Protein AF-A0A5R9BLN2-F1 (afdb_monomer)

Structure (mmCIF, N/CA/C/O backbone):
data_AF-A0A5R9BLN2-F1
#
_entry.id   AF-A0A5R9BLN2-F1
#
loop_
_atom_site.group_PDB
_atom_site.id
_atom_site.type_symbol
_atom_site.label_atom_id
_atom_site.label_alt_id
_atom_site.label_comp_id
_atom_site.label_asym_id
_atom_site.label_entity_id
_atom_site.label_seq_id
_atom_site.pdbx_PDB_ins_code
_atom_site.Cartn_x
_atom_site.Cartn_y
_atom_site.Cartn_z
_atom_site.occupancy
_atom_site.B_iso_or_equiv
_atom_site.auth_seq_id
_atom_site.auth_comp_id
_atom_site.auth_asym_id
_atom_site.auth_atom_id
_atom_site.pdbx_PDB_model_num
ATOM 1 N N . MET A 1 1 ? 21.103 10.716 23.749 1.00 42.59 1 MET A N 1
ATOM 2 C CA . MET A 1 1 ? 19.924 10.399 24.581 1.00 42.59 1 MET A CA 1
ATOM 3 C C . MET A 1 1 ? 18.877 9.794 23.669 1.00 42.59 1 MET A C 1
ATOM 5 O O . MET A 1 1 ? 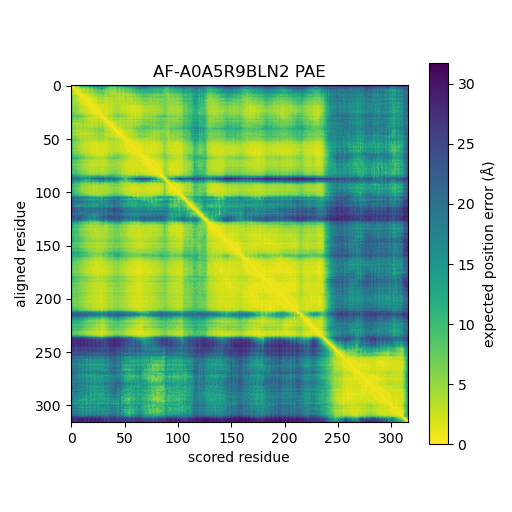18.472 10.482 22.742 1.00 42.59 1 MET A O 1
ATOM 9 N N . SER A 1 2 ? 18.489 8.536 23.876 1.00 60.84 2 SER A N 1
ATOM 10 C CA . SER A 1 2 ? 17.237 8.018 23.315 1.00 60.84 2 SER A CA 1
ATOM 11 C C . SER A 1 2 ? 16.127 8.357 24.306 1.00 60.84 2 SER A C 1
ATOM 13 O O . SER A 1 2 ? 16.225 7.970 25.467 1.00 60.84 2 SER A O 1
ATOM 15 N N . ILE A 1 3 ? 15.132 9.122 23.872 1.00 63.84 3 ILE A N 1
ATOM 16 C CA . ILE A 1 3 ? 13.914 9.379 24.649 1.00 63.84 3 ILE A CA 1
ATOM 17 C C . ILE A 1 3 ? 12.946 8.239 24.318 1.00 63.84 3 ILE A C 1
ATOM 19 O O . ILE A 1 3 ? 12.775 7.932 23.136 1.00 63.84 3 ILE A O 1
ATOM 23 N N . SER A 1 4 ? 12.356 7.588 25.322 1.00 72.81 4 SER A N 1
ATOM 24 C CA . SER A 1 4 ? 11.353 6.535 25.088 1.00 72.81 4 SER A CA 1
ATOM 25 C C . SER A 1 4 ? 10.014 7.150 24.658 1.00 72.81 4 SER A C 1
ATOM 27 O O . SER A 1 4 ? 9.660 8.238 25.114 1.00 72.81 4 SER A O 1
ATOM 29 N N . ALA A 1 5 ? 9.226 6.455 23.826 1.00 71.69 5 ALA A N 1
ATOM 30 C CA . ALA A 1 5 ? 7.869 6.892 23.472 1.00 71.69 5 ALA A CA 1
ATOM 31 C C . ALA A 1 5 ? 6.989 7.142 24.711 1.00 71.69 5 ALA A C 1
ATOM 33 O O . ALA A 1 5 ? 6.205 8.096 24.727 1.00 71.69 5 ALA A O 1
ATOM 34 N N . ALA A 1 6 ? 7.199 6.355 25.775 1.00 77.44 6 ALA A N 1
ATOM 35 C CA . ALA A 1 6 ? 6.489 6.477 27.046 1.00 77.44 6 ALA A CA 1
ATOM 36 C C . ALA A 1 6 ? 6.759 7.811 27.773 1.00 77.44 6 ALA A C 1
ATOM 38 O O . ALA A 1 6 ? 5.942 8.253 28.580 1.00 77.44 6 ALA A O 1
ATOM 39 N N . GLU A 1 7 ? 7.883 8.471 27.480 1.00 79.19 7 GLU A N 1
ATOM 40 C CA . GLU A 1 7 ? 8.277 9.756 28.075 1.00 79.19 7 GLU A CA 1
ATOM 41 C C . GLU A 1 7 ? 7.697 10.959 27.311 1.00 79.19 7 GLU A C 1
ATOM 43 O O . GLU A 1 7 ? 7.798 12.100 27.769 1.00 79.19 7 GLU A O 1
ATOM 48 N N . LEU A 1 8 ? 7.073 10.724 26.151 1.00 80.75 8 LEU A N 1
ATOM 49 C CA . LEU A 1 8 ? 6.528 11.763 25.284 1.00 80.75 8 LEU A CA 1
ATOM 50 C C . LEU A 1 8 ? 4.999 11.902 25.425 1.00 80.75 8 LEU A C 1
ATOM 52 O O . LEU A 1 8 ? 4.274 10.919 25.640 1.00 80.75 8 LEU A O 1
ATOM 56 N N . PRO A 1 9 ? 4.456 13.125 25.258 1.00 81.94 9 PRO A N 1
ATOM 57 C CA . PRO A 1 9 ? 3.020 13.318 25.095 1.00 81.94 9 PRO A CA 1
ATOM 58 C C . PRO A 1 9 ? 2.499 12.529 23.890 1.00 81.94 9 PRO A C 1
ATOM 60 O O . PRO A 1 9 ? 3.111 12.554 22.825 1.00 81.94 9 PRO A O 1
ATOM 63 N N . ILE A 1 10 ? 1.329 11.901 24.017 1.00 74.94 10 ILE A N 1
ATOM 64 C CA . ILE A 1 10 ? 0.805 10.973 23.000 1.00 74.94 10 ILE A CA 1
ATOM 65 C C . ILE A 1 10 ? 0.649 11.592 21.603 1.00 74.94 10 ILE A C 1
ATOM 67 O O . ILE A 1 10 ? 0.911 10.942 20.594 1.00 74.94 10 ILE A O 1
ATOM 71 N N . ILE A 1 11 ? 0.295 12.879 21.535 1.00 71.62 11 ILE A N 1
ATOM 72 C CA . ILE A 1 11 ? 0.186 13.627 20.274 1.00 71.62 11 ILE A CA 1
ATOM 73 C C . ILE A 1 11 ? 1.560 13.757 19.603 1.00 71.62 11 ILE A C 1
ATOM 75 O O . ILE A 1 11 ? 1.675 13.588 18.391 1.00 71.62 11 ILE A O 1
ATOM 79 N N . ALA A 1 12 ? 2.606 14.027 20.390 1.00 75.75 12 ALA A N 1
ATOM 80 C CA . ALA A 1 12 ? 3.971 14.121 19.888 1.00 75.75 12 ALA A CA 1
ATOM 81 C C . ALA A 1 12 ? 4.478 12.748 19.434 1.00 75.75 12 ALA A C 1
ATOM 83 O O . ALA A 1 12 ? 5.012 12.639 18.333 1.00 75.75 12 ALA A O 1
ATOM 84 N N . THR A 1 13 ? 4.244 11.699 20.229 1.00 77.81 13 THR A N 1
ATOM 85 C CA . THR A 1 13 ? 4.586 10.317 19.867 1.00 77.81 13 THR A CA 1
ATOM 86 C C . THR A 1 13 ? 3.920 9.912 18.556 1.00 77.81 13 THR A C 1
ATOM 88 O O . THR A 1 13 ? 4.604 9.459 17.650 1.00 77.81 13 THR A O 1
ATOM 91 N N . THR A 1 14 ? 2.617 10.158 18.402 1.00 74.38 14 THR A N 1
ATOM 92 C CA . THR A 1 14 ? 1.867 9.823 17.179 1.00 74.38 14 THR A CA 1
ATOM 93 C C . THR A 1 14 ? 2.449 10.523 15.955 1.00 74.38 14 THR A C 1
ATOM 95 O O . THR A 1 14 ? 2.746 9.873 14.959 1.00 74.38 14 THR A O 1
ATOM 98 N N . TRP A 1 15 ? 2.700 11.832 16.048 1.00 76.44 15 TRP A N 1
ATOM 99 C CA . TRP A 1 15 ? 3.300 12.586 14.946 1.00 76.44 15 TRP A CA 1
ATOM 100 C C . TRP A 1 15 ? 4.710 12.085 14.590 1.00 76.44 15 TRP A C 1
ATOM 102 O O . TRP A 1 15 ? 5.057 11.997 13.412 1.00 76.44 15 TRP A O 1
ATOM 112 N N . ILE A 1 16 ? 5.526 11.733 15.591 1.00 78.19 16 ILE A N 1
ATOM 113 C CA . ILE A 1 16 ? 6.873 11.182 15.380 1.00 78.19 16 ILE A CA 1
ATOM 114 C C . ILE A 1 16 ? 6.791 9.807 14.717 1.00 78.19 16 ILE A C 1
ATOM 116 O O . ILE A 1 16 ? 7.479 9.586 13.724 1.00 78.19 16 ILE A O 1
ATOM 120 N N . LEU A 1 17 ? 5.953 8.901 15.228 1.00 79.25 17 LEU A N 1
ATOM 121 C CA . LEU A 1 17 ? 5.767 7.564 14.660 1.00 79.25 17 LEU A CA 1
ATOM 122 C C . LEU A 1 17 ? 5.296 7.654 13.209 1.00 79.25 17 LEU A C 1
ATOM 124 O O . LEU A 1 17 ? 5.846 6.972 12.351 1.00 79.25 17 LEU A O 1
ATOM 128 N N . GLU A 1 18 ? 4.365 8.558 12.909 1.00 77.62 18 GLU A N 1
ATOM 129 C CA . GLU A 1 18 ? 3.929 8.822 11.540 1.00 77.62 18 GLU A CA 1
ATOM 130 C C . GLU A 1 18 ? 5.080 9.305 10.667 1.00 77.62 18 GLU A C 1
ATOM 132 O O . GLU A 1 18 ? 5.384 8.680 9.660 1.00 77.62 18 GLU A O 1
ATOM 137 N N . ARG A 1 19 ? 5.755 10.400 11.033 1.00 78.38 19 ARG A N 1
ATOM 138 C CA . ARG A 1 19 ? 6.772 11.015 10.165 1.00 78.38 19 ARG A CA 1
ATOM 139 C C . ARG A 1 19 ? 8.012 10.152 10.008 1.00 78.38 19 ARG A C 1
ATOM 141 O O . ARG A 1 19 ? 8.519 10.007 8.896 1.00 78.38 19 ARG A O 1
ATOM 148 N N . VAL A 1 20 ? 8.505 9.589 11.106 1.00 80.75 20 VAL A N 1
ATOM 149 C CA . VAL A 1 20 ? 9.709 8.759 11.097 1.00 80.75 20 VAL A CA 1
ATOM 150 C C . VAL A 1 20 ? 9.398 7.385 10.519 1.00 80.75 20 VAL A C 1
ATOM 152 O O . VAL A 1 20 ? 10.158 6.916 9.676 1.00 80.75 20 VAL A O 1
ATOM 155 N N . GLY A 1 21 ? 8.279 6.764 10.899 1.00 84.31 21 GLY A N 1
ATOM 156 C CA . GLY A 1 21 ? 7.840 5.499 10.314 1.00 84.31 21 GLY A CA 1
ATOM 157 C C . GLY A 1 21 ? 7.680 5.620 8.802 1.00 84.31 21 GLY A C 1
ATOM 158 O O . GLY A 1 21 ? 8.227 4.822 8.052 1.00 84.31 21 GLY A O 1
ATOM 159 N N . LEU A 1 22 ? 7.051 6.691 8.327 1.00 79.69 22 LEU A N 1
ATOM 160 C CA . LEU A 1 22 ? 6.862 6.953 6.902 1.00 79.69 22 LEU A CA 1
ATOM 161 C C . LEU A 1 22 ? 8.181 7.166 6.157 1.00 79.69 22 LEU A C 1
ATOM 163 O O . LEU A 1 22 ? 8.404 6.570 5.104 1.00 79.69 22 LEU A O 1
ATOM 167 N N . ALA A 1 23 ? 9.096 7.952 6.728 1.00 79.62 23 ALA A N 1
ATOM 168 C CA . ALA A 1 23 ? 10.442 8.096 6.182 1.00 79.62 23 ALA A CA 1
ATOM 169 C C . ALA A 1 23 ? 11.179 6.746 6.124 1.00 79.62 23 ALA A C 1
ATOM 171 O O . ALA A 1 23 ? 11.855 6.462 5.135 1.00 79.62 23 ALA A O 1
ATOM 172 N N . ARG A 1 24 ? 11.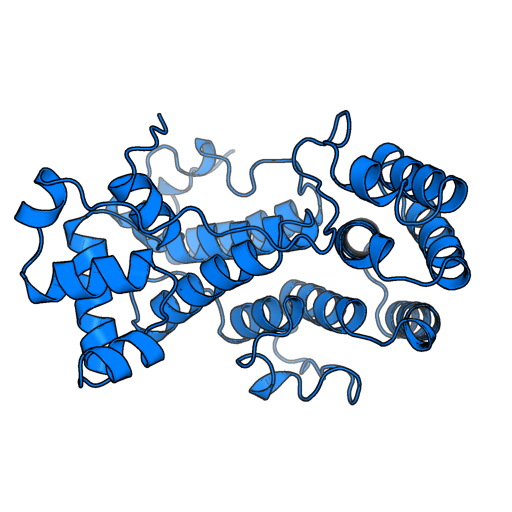012 5.892 7.144 1.00 86.69 24 ARG A N 1
ATOM 173 C CA . ARG A 1 24 ? 11.583 4.540 7.178 1.00 86.69 24 ARG A CA 1
ATOM 174 C C . ARG A 1 24 ? 10.974 3.630 6.120 1.00 86.69 24 ARG A C 1
ATOM 176 O O . ARG A 1 24 ? 11.740 2.963 5.442 1.00 86.69 24 ARG A O 1
ATOM 183 N N . VAL A 1 25 ? 9.657 3.649 5.902 1.00 87.88 25 VAL A N 1
ATOM 184 C CA . VAL A 1 25 ? 9.024 2.888 4.806 1.00 87.88 25 VAL A CA 1
ATOM 185 C C . VAL A 1 25 ? 9.622 3.283 3.458 1.00 87.88 25 VAL A C 1
ATOM 187 O O . VAL A 1 25 ? 9.940 2.425 2.640 1.00 87.88 25 VAL A O 1
ATOM 190 N N . LEU A 1 26 ? 9.805 4.583 3.224 1.00 80.69 26 LEU A N 1
ATOM 191 C CA . LEU A 1 26 ? 10.313 5.077 1.947 1.00 80.69 26 LEU A CA 1
ATOM 192 C C . LEU A 1 26 ? 11.814 4.828 1.756 1.00 80.69 26 LEU A C 1
ATOM 194 O O . LEU A 1 26 ? 12.244 4.642 0.618 1.00 80.69 26 LEU A O 1
ATOM 198 N N . ALA A 1 27 ? 12.610 4.844 2.825 1.00 80.75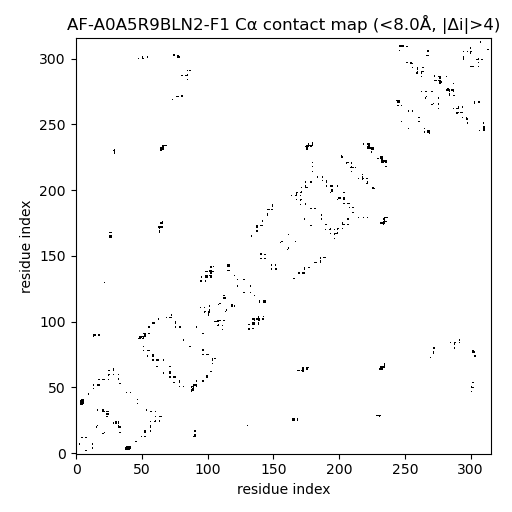 27 ALA A N 1
ATOM 199 C CA . ALA A 1 27 ? 14.063 4.687 2.750 1.00 80.75 27 ALA A CA 1
ATOM 200 C C . ALA A 1 27 ? 14.537 3.234 2.924 1.00 80.75 27 ALA A C 1
ATOM 202 O O . ALA A 1 27 ? 15.483 2.823 2.253 1.00 80.75 27 ALA A O 1
ATOM 203 N N . PHE A 1 28 ? 13.877 2.468 3.794 1.00 84.88 28 PHE A N 1
ATOM 204 C CA . PHE A 1 28 ? 14.279 1.137 4.265 1.00 84.88 28 PHE A CA 1
ATOM 205 C C . PHE A 1 28 ? 13.075 0.171 4.342 1.00 84.88 28 PHE A C 1
ATOM 207 O O . PHE A 1 28 ? 12.763 -0.346 5.417 1.00 84.88 28 PHE A O 1
ATOM 214 N N . PRO A 1 29 ? 12.362 -0.093 3.233 1.00 84.38 29 PRO A N 1
ATOM 215 C CA . PRO A 1 29 ? 11.129 -0.886 3.270 1.00 84.38 29 PRO A CA 1
ATOM 216 C C . PRO A 1 29 ? 11.320 -2.349 3.693 1.00 84.38 29 PRO A C 1
ATOM 218 O O . PRO A 1 29 ? 10.358 -2.980 4.128 1.00 84.38 29 PRO A O 1
ATOM 221 N N . ASP A 1 30 ? 12.539 -2.890 3.624 1.00 82.56 30 ASP A N 1
ATOM 222 C CA . ASP A 1 30 ? 12.848 -4.228 4.144 1.00 82.56 30 ASP A CA 1
ATOM 223 C C . ASP A 1 30 ? 12.854 -4.285 5.681 1.00 82.56 30 ASP A C 1
ATOM 225 O O . ASP A 1 30 ? 12.597 -5.336 6.266 1.00 82.56 30 ASP A O 1
ATOM 229 N N . GLU A 1 31 ? 13.080 -3.160 6.362 1.00 85.25 31 GLU A N 1
ATOM 230 C CA . GLU A 1 31 ? 13.165 -3.106 7.822 1.00 85.25 31 GLU A CA 1
ATOM 231 C C . GLU A 1 31 ? 11.786 -2.998 8.491 1.00 85.25 31 GLU A C 1
ATOM 233 O O . GLU A 1 31 ? 10.771 -2.661 7.869 1.00 85.25 31 GLU A O 1
ATOM 238 N N . HIS A 1 32 ? 11.732 -3.259 9.800 1.00 83.62 32 HIS A N 1
ATOM 239 C CA . HIS A 1 32 ? 10.551 -2.935 10.598 1.00 83.62 32 HIS A CA 1
ATOM 240 C C . HIS A 1 32 ? 10.316 -1.422 10.598 1.00 83.62 32 HIS A C 1
ATOM 242 O O . HIS A 1 32 ? 11.224 -0.631 10.886 1.00 83.62 32 HIS A O 1
ATOM 248 N N . VAL A 1 33 ? 9.082 -1.032 10.270 1.00 83.25 33 VAL A N 1
ATOM 249 C CA . VAL A 1 33 ? 8.697 0.376 10.147 1.00 83.25 33 VAL A CA 1
ATOM 250 C C . VAL A 1 33 ? 8.793 1.071 11.498 1.00 83.25 33 VAL A C 1
ATOM 252 O O . VAL A 1 33 ? 9.509 2.063 11.630 1.00 83.25 33 VAL A O 1
ATOM 255 N N . LEU A 1 34 ? 8.124 0.4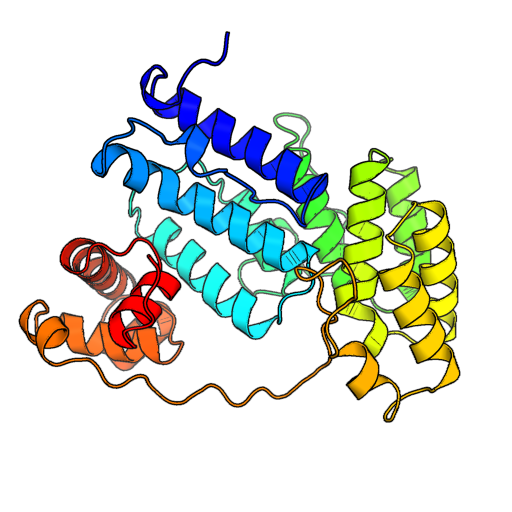88 12.494 1.00 83.44 34 LEU A N 1
ATOM 256 C CA . LEU A 1 34 ? 8.146 0.886 13.894 1.00 83.44 34 LEU A CA 1
ATOM 257 C C . LEU A 1 34 ? 8.694 -0.287 14.722 1.00 83.44 34 LEU A C 1
ATOM 259 O O . LEU A 1 34 ? 7.955 -1.218 15.039 1.00 83.44 34 LEU A O 1
ATOM 263 N N . PRO A 1 35 ? 10.000 -0.303 15.031 1.00 82.81 35 PRO A N 1
ATOM 264 C CA . PRO A 1 35 ? 10.590 -1.333 15.877 1.00 82.81 35 PRO A CA 1
ATOM 265 C C . PRO A 1 35 ? 9.902 -1.408 17.249 1.00 82.81 35 PRO A C 1
ATOM 267 O O . PRO A 1 35 ? 9.640 -0.377 17.870 1.00 82.81 35 PRO A O 1
ATOM 270 N N . HIS A 1 36 ? 9.656 -2.618 17.768 1.00 79.62 36 HIS A N 1
ATOM 271 C CA . HIS A 1 36 ? 8.987 -2.799 19.069 1.00 79.62 36 HIS A CA 1
ATOM 272 C C . HIS A 1 36 ? 9.729 -2.084 20.214 1.00 79.62 36 HIS A C 1
ATOM 274 O O . HIS A 1 36 ? 9.106 -1.606 21.162 1.00 79.62 36 HIS A O 1
ATOM 280 N N . GLU A 1 37 ? 11.055 -1.954 20.107 1.00 83.69 37 GLU A N 1
ATOM 281 C CA . GLU A 1 37 ? 11.900 -1.228 21.061 1.00 83.69 37 GLU A CA 1
ATOM 282 C C . GLU A 1 37 ? 11.499 0.247 21.247 1.00 83.69 37 GLU A C 1
ATOM 284 O O . GLU A 1 37 ? 11.696 0.798 22.327 1.00 83.69 37 GLU A O 1
ATOM 289 N N . TRP A 1 38 ? 10.858 0.872 20.250 1.00 80.50 38 TRP A N 1
ATOM 290 C CA . TRP A 1 38 ? 10.355 2.247 20.360 1.00 80.50 38 TRP A CA 1
ATOM 291 C C . TRP A 1 38 ? 9.142 2.344 21.283 1.00 80.50 38 TRP A C 1
ATOM 293 O O . TRP A 1 38 ? 8.912 3.389 21.881 1.00 80.50 38 TRP A O 1
ATOM 303 N N . MET A 1 39 ? 8.398 1.246 21.427 1.00 78.94 39 MET A N 1
ATOM 304 C CA . MET A 1 39 ? 7.173 1.148 22.223 1.00 78.94 39 MET A CA 1
ATOM 305 C C . MET A 1 39 ? 7.411 0.468 23.580 1.00 78.94 39 MET A C 1
ATOM 307 O O . MET A 1 39 ? 6.463 0.070 24.268 1.00 78.94 39 MET A O 1
ATOM 311 N N . VAL A 1 40 ? 8.671 0.283 23.984 1.00 83.12 40 VAL A N 1
ATOM 312 C CA . VAL A 1 40 ? 9.012 -0.298 25.288 1.00 83.12 40 VAL A CA 1
ATOM 313 C C . VAL A 1 40 ? 8.586 0.654 26.404 1.00 83.12 40 VAL A C 1
ATOM 315 O O . VAL A 1 40 ? 8.940 1.831 26.414 1.00 83.12 40 VAL A O 1
ATOM 318 N N . GLY A 1 41 ? 7.819 0.125 27.359 1.00 82.62 41 GLY A N 1
ATOM 319 C CA . GLY A 1 41 ? 7.268 0.890 28.481 1.00 82.62 41 GLY A CA 1
ATOM 320 C C . GLY A 1 41 ? 5.933 1.585 28.192 1.00 82.62 41 GLY A C 1
ATOM 321 O O . GLY A 1 41 ? 5.343 2.142 29.113 1.00 82.62 41 GLY A O 1
ATOM 322 N N . GLU A 1 42 ? 5.426 1.529 26.956 1.00 84.81 42 GLU A N 1
ATOM 323 C CA . GLU A 1 42 ? 4.095 2.046 26.621 1.00 84.81 42 GLU A CA 1
ATOM 324 C C . GLU A 1 42 ? 2.980 1.143 27.164 1.00 84.81 42 GLU A C 1
ATOM 326 O O . GLU A 1 42 ? 3.045 -0.083 27.027 1.00 84.81 42 GLU A O 1
ATOM 331 N N . THR A 1 43 ? 1.935 1.745 27.743 1.00 82.44 43 THR A N 1
ATOM 332 C CA . THR A 1 43 ? 0.769 0.994 28.240 1.00 82.44 43 THR A CA 1
ATOM 333 C C . THR A 1 43 ? -0.069 0.453 27.080 1.00 82.44 43 THR A C 1
ATOM 335 O O . THR A 1 43 ? -0.002 0.960 25.957 1.00 82.44 43 THR A O 1
ATOM 338 N N . ALA A 1 44 ? -0.894 -0.566 27.335 1.00 77.94 44 ALA A N 1
ATOM 339 C CA . ALA A 1 44 ? -1.772 -1.140 26.313 1.00 77.94 44 ALA A CA 1
ATOM 340 C C . ALA A 1 44 ? -2.727 -0.088 25.718 1.00 77.94 44 ALA A C 1
ATOM 342 O O . ALA A 1 44 ? -2.920 -0.031 24.505 1.00 77.94 44 ALA A O 1
ATOM 343 N N . GLU A 1 45 ? -3.262 0.803 26.554 1.00 75.44 45 GLU A N 1
ATOM 344 C CA . GLU A 1 45 ? -4.154 1.884 26.137 1.00 75.44 45 GLU A CA 1
ATOM 345 C C . GLU A 1 45 ? -3.452 2.883 25.218 1.00 75.44 45 GLU A C 1
ATOM 347 O O . GLU A 1 45 ? -4.056 3.348 24.254 1.00 75.44 45 GLU A O 1
ATOM 352 N N . ARG A 1 46 ? -2.183 3.213 25.491 1.00 78.06 46 ARG A N 1
ATOM 353 C CA . ARG A 1 46 ? -1.400 4.116 24.639 1.00 78.06 46 ARG A CA 1
ATOM 354 C C . ARG A 1 46 ? -1.002 3.447 23.327 1.00 78.06 46 ARG A C 1
ATOM 356 O O . ARG A 1 46 ? -1.141 4.062 22.277 1.00 78.06 46 ARG A O 1
ATOM 363 N N . ARG A 1 47 ? -0.633 2.163 23.350 1.00 77.25 47 ARG A N 1
ATOM 364 C CA . ARG A 1 47 ? -0.383 1.372 22.129 1.00 77.25 47 ARG A CA 1
ATOM 365 C C . ARG A 1 47 ? -1.601 1.338 21.201 1.00 77.25 47 ARG A C 1
ATOM 367 O O . ARG A 1 47 ? -1.444 1.523 19.999 1.00 77.25 47 ARG A O 1
ATOM 374 N N . LEU A 1 48 ? -2.812 1.193 21.749 1.00 74.19 48 LEU A N 1
ATOM 375 C CA . LEU A 1 48 ? -4.054 1.232 20.965 1.00 74.19 48 LEU A CA 1
ATOM 376 C C . LEU A 1 48 ? -4.291 2.578 20.259 1.00 74.19 48 LEU A C 1
ATOM 378 O O . LEU A 1 48 ? -4.915 2.597 19.203 1.00 74.19 48 LEU A O 1
ATOM 382 N N . GLN A 1 49 ? -3.783 3.694 20.792 1.00 75.75 49 GLN A N 1
ATOM 383 C CA . GLN A 1 49 ? -3.910 5.006 20.136 1.00 75.75 49 GLN A CA 1
ATOM 384 C C . GLN A 1 49 ? -3.039 5.126 18.878 1.00 75.75 49 GLN A C 1
ATOM 386 O O . GLN A 1 49 ? -3.316 5.964 18.027 1.00 75.75 49 GLN A O 1
ATOM 391 N N . HIS A 1 50 ? -2.029 4.267 18.722 1.00 75.25 50 HIS A N 1
ATOM 392 C CA . HIS A 1 50 ? -1.141 4.251 17.558 1.00 75.25 50 HIS A CA 1
ATOM 393 C C . HIS A 1 50 ? -1.518 3.183 16.517 1.00 75.25 50 HIS A C 1
ATOM 395 O O . HIS A 1 50 ? -0.850 3.075 15.492 1.00 75.25 50 HIS A O 1
ATOM 401 N N . ALA A 1 51 ? -2.585 2.407 16.742 1.00 75.44 51 ALA A N 1
ATOM 402 C CA . ALA A 1 51 ? -2.941 1.266 15.896 1.00 75.44 51 ALA A CA 1
ATOM 403 C C . ALA A 1 51 ? -3.229 1.657 14.433 1.00 75.44 51 ALA A C 1
ATOM 405 O O . ALA A 1 51 ? -2.732 1.001 13.520 1.00 75.44 51 ALA A O 1
ATOM 406 N N . ILE A 1 52 ? -3.965 2.752 14.204 1.00 76.25 52 ILE A N 1
ATOM 407 C CA . ILE A 1 52 ? -4.262 3.244 12.845 1.00 76.25 52 ILE A CA 1
ATOM 408 C C . ILE A 1 52 ? -2.978 3.693 12.139 1.00 76.25 52 ILE A C 1
ATOM 410 O O . ILE A 1 52 ? -2.782 3.409 10.961 1.00 76.25 52 ILE A O 1
ATOM 414 N N . THR A 1 53 ? -2.087 4.380 12.859 1.00 80.19 53 THR A N 1
ATOM 415 C CA . THR A 1 53 ? -0.788 4.806 12.326 1.00 80.19 53 THR A CA 1
ATOM 416 C C . THR A 1 53 ? 0.042 3.598 11.897 1.00 80.19 53 THR A C 1
ATOM 418 O O . THR A 1 53 ? 0.546 3.582 10.779 1.00 80.19 53 THR A O 1
ATOM 421 N N . ASP A 1 54 ? 0.158 2.582 12.753 1.00 82.50 54 ASP A N 1
ATOM 422 C CA . ASP A 1 54 ? 0.923 1.367 12.457 1.00 82.50 54 ASP A CA 1
ATOM 423 C C . ASP A 1 54 ? 0.357 0.623 11.239 1.00 82.50 54 ASP A C 1
ATOM 425 O O . ASP A 1 54 ? 1.089 0.286 10.312 1.00 82.50 54 ASP A O 1
ATOM 429 N N . GLN A 1 55 ? -0.967 0.475 11.165 1.00 83.88 55 GLN A N 1
ATOM 430 C CA . GLN A 1 55 ? -1.633 -0.142 10.016 1.00 83.88 55 GLN A CA 1
ATOM 431 C C . GLN A 1 55 ? -1.462 0.656 8.723 1.00 83.88 55 GLN A C 1
ATOM 433 O O . GLN A 1 55 ? -1.196 0.066 7.681 1.00 83.88 55 GLN A O 1
ATOM 438 N N . ALA A 1 56 ? -1.580 1.986 8.759 1.00 85.44 56 ALA A N 1
ATOM 439 C CA . ALA A 1 56 ? -1.391 2.822 7.573 1.00 85.44 56 ALA A CA 1
ATOM 440 C C . ALA A 1 56 ? 0.058 2.756 7.068 1.00 85.44 56 ALA A C 1
ATOM 442 O O . ALA A 1 56 ? 0.310 2.700 5.863 1.00 85.44 56 ALA A O 1
ATOM 443 N N . LEU A 1 57 ? 1.016 2.723 7.995 1.00 87.56 57 LEU A N 1
ATOM 444 C CA . LEU A 1 57 ? 2.430 2.533 7.697 1.00 87.56 57 LEU A CA 1
ATOM 445 C C . LEU A 1 57 ? 2.723 1.133 7.143 1.00 87.56 57 LEU A C 1
ATOM 447 O O . LEU A 1 57 ? 3.526 1.001 6.216 1.00 87.56 57 LEU A O 1
ATOM 451 N N . LEU A 1 58 ? 2.052 0.104 7.662 1.00 88.44 58 LEU A N 1
ATOM 452 C CA . LEU A 1 58 ? 2.136 -1.263 7.159 1.00 88.44 58 LEU A CA 1
ATOM 453 C C . LEU A 1 58 ? 1.547 -1.382 5.749 1.00 88.44 58 LEU A C 1
ATOM 455 O O . LEU A 1 58 ? 2.223 -1.902 4.866 1.00 88.44 58 LEU A O 1
ATOM 459 N N . ALA A 1 59 ? 0.360 -0.824 5.506 1.00 89.38 59 ALA A N 1
ATOM 460 C CA . ALA A 1 59 ? -0.262 -0.786 4.184 1.00 89.38 59 ALA A CA 1
ATOM 461 C C . ALA A 1 59 ? 0.646 -0.072 3.171 1.00 89.38 59 ALA A C 1
ATOM 463 O O . ALA A 1 59 ? 0.865 -0.557 2.061 1.00 89.38 59 ALA A O 1
ATOM 464 N N . LEU A 1 60 ? 1.270 1.046 3.564 1.00 89.50 60 LEU A N 1
ATOM 465 C CA . LEU A 1 60 ? 2.248 1.710 2.709 1.00 89.50 60 LEU A CA 1
ATOM 466 C C . LEU A 1 60 ? 3.487 0.842 2.448 1.00 89.50 60 LEU A C 1
ATOM 468 O O . LEU A 1 60 ? 3.968 0.798 1.314 1.00 89.50 60 LEU A O 1
ATOM 472 N N . LYS A 1 61 ? 4.009 0.147 3.466 1.00 91.75 61 LYS A N 1
ATOM 473 C CA . LYS A 1 61 ? 5.109 -0.812 3.290 1.00 91.75 61 LYS A CA 1
ATOM 474 C C . LYS A 1 61 ? 4.716 -1.900 2.290 1.00 91.75 61 LYS A C 1
ATOM 476 O O . LYS A 1 61 ? 5.472 -2.180 1.365 1.00 91.75 61 LYS A O 1
ATOM 481 N N . HIS A 1 62 ? 3.524 -2.467 2.423 1.00 91.69 62 HIS A N 1
ATOM 482 C CA . HIS A 1 62 ? 2.990 -3.478 1.515 1.00 91.69 62 HIS A CA 1
ATOM 483 C C . HIS A 1 62 ? 2.841 -2.960 0.078 1.00 91.69 62 HIS A C 1
ATOM 485 O O . HIS A 1 62 ? 3.213 -3.658 -0.870 1.00 91.69 62 HIS A O 1
ATOM 491 N N . ILE A 1 63 ? 2.405 -1.709 -0.093 1.00 90.31 63 ILE A N 1
ATOM 492 C CA . ILE A 1 63 ? 2.368 -1.025 -1.390 1.00 90.31 63 ILE A CA 1
ATOM 493 C C . ILE A 1 63 ? 3.756 -1.015 -2.036 1.00 90.31 63 ILE A C 1
ATOM 495 O O . ILE A 1 63 ? 3.909 -1.515 -3.155 1.00 90.31 63 ILE A O 1
ATOM 499 N N . VAL A 1 64 ? 4.768 -0.479 -1.341 1.00 91.44 64 VAL A N 1
ATOM 500 C CA . VAL A 1 64 ? 6.113 -0.285 -1.916 1.00 91.44 64 VAL A CA 1
ATOM 501 C C . VAL A 1 64 ? 6.902 -1.587 -2.066 1.00 91.44 64 VAL A C 1
ATOM 503 O O . VAL A 1 64 ? 7.828 -1.640 -2.874 1.00 91.44 64 VAL A O 1
ATOM 506 N N . CYS A 1 65 ? 6.518 -2.633 -1.331 1.00 92.56 65 CYS A N 1
ATOM 507 C CA . CYS A 1 65 ? 7.094 -3.974 -1.413 1.00 92.56 65 CYS A CA 1
ATOM 508 C C . CYS A 1 65 ? 6.382 -4.901 -2.412 1.00 92.56 65 CYS A C 1
ATOM 510 O O . CYS A 1 65 ? 6.813 -6.041 -2.575 1.00 92.56 65 CYS A O 1
ATOM 512 N N . GLY A 1 66 ? 5.325 -4.438 -3.087 1.00 90.44 66 GLY A N 1
ATOM 513 C CA . GLY A 1 66 ? 4.639 -5.220 -4.120 1.00 90.44 66 GLY A CA 1
ATOM 514 C C . GLY A 1 66 ? 3.766 -6.359 -3.584 1.00 90.44 66 GLY A C 1
ATOM 515 O O . GLY A 1 66 ? 3.593 -7.378 -4.250 1.00 90.44 66 GLY A O 1
ATOM 516 N N . VAL A 1 67 ? 3.194 -6.191 -2.389 1.00 88.81 67 VAL A N 1
ATOM 517 C CA . VAL A 1 67 ? 2.155 -7.098 -1.877 1.00 88.81 67 VAL A CA 1
ATOM 518 C C . VAL A 1 67 ? 0.932 -7.062 -2.796 1.00 88.81 67 VAL A C 1
ATOM 520 O O . VAL A 1 67 ? 0.622 -6.028 -3.401 1.00 88.81 67 VAL A O 1
ATOM 523 N N . ASP A 1 68 ? 0.265 -8.208 -2.903 1.00 82.81 68 ASP A N 1
ATOM 524 C CA . ASP A 1 68 ? -0.905 -8.424 -3.748 1.00 82.81 68 ASP A CA 1
ATOM 525 C C . ASP A 1 68 ? -1.998 -7.360 -3.538 1.00 82.81 68 ASP A C 1
ATOM 527 O O . ASP A 1 68 ? -2.251 -6.906 -2.418 1.00 82.81 68 ASP A O 1
ATOM 531 N N . SER A 1 69 ? -2.628 -6.936 -4.635 1.00 79.50 69 SER A N 1
ATOM 532 C CA . SER A 1 69 ? -3.628 -5.866 -4.621 1.00 79.50 69 SER A CA 1
ATOM 533 C C . SER A 1 69 ? -4.910 -6.252 -3.874 1.00 79.50 69 SER A C 1
ATOM 535 O O . SER A 1 69 ? -5.530 -5.365 -3.293 1.00 79.50 69 SER A O 1
ATOM 537 N N . GLU A 1 70 ? -5.300 -7.532 -3.842 1.00 77.56 70 GLU A N 1
ATOM 538 C CA . GLU A 1 70 ? -6.459 -7.995 -3.062 1.00 77.56 70 GLU A CA 1
ATOM 539 C C . GLU A 1 70 ? -6.184 -7.887 -1.562 1.00 77.56 70 GLU A C 1
ATOM 541 O O . GLU A 1 70 ? -6.999 -7.347 -0.816 1.00 77.56 70 GLU A O 1
ATOM 546 N N . ILE A 1 71 ? -4.993 -8.314 -1.125 1.00 82.62 71 ILE A N 1
ATOM 547 C CA . ILE A 1 71 ? -4.563 -8.182 0.276 1.00 82.62 71 ILE A CA 1
ATOM 548 C C . ILE A 1 71 ? -4.561 -6.705 0.680 1.00 82.62 71 ILE A C 1
ATOM 550 O O . ILE A 1 71 ? -5.146 -6.338 1.698 1.00 82.62 71 ILE A O 1
ATOM 554 N N . LEU A 1 72 ? -3.966 -5.846 -0.151 1.00 85.00 72 LEU A N 1
ATOM 555 C CA . LEU A 1 72 ? -3.953 -4.404 0.088 1.00 85.00 72 LEU A CA 1
ATOM 556 C C . LEU A 1 72 ? -5.358 -3.801 0.135 1.00 85.00 72 LEU A C 1
ATOM 558 O O . LEU A 1 72 ? -5.600 -2.906 0.940 1.00 85.00 72 LEU A O 1
ATOM 562 N N . ARG A 1 73 ? -6.292 -4.277 -0.696 1.00 82.88 73 ARG 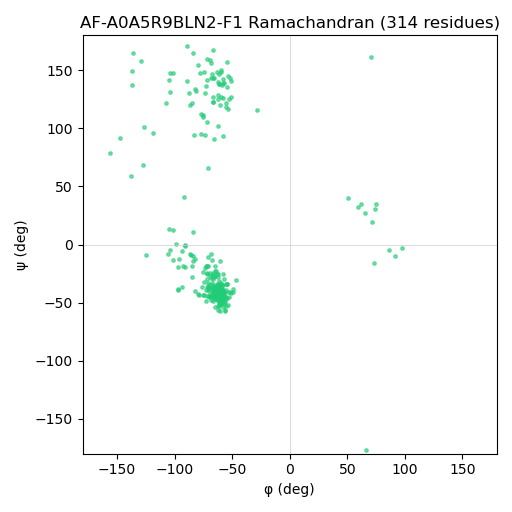A N 1
ATOM 563 C CA . ARG A 1 73 ? -7.679 -3.801 -0.671 1.00 82.88 73 ARG A CA 1
ATOM 564 C C . ARG A 1 73 ? -8.352 -4.129 0.653 1.00 82.88 73 ARG A C 1
ATOM 566 O O . ARG A 1 73 ? -8.953 -3.241 1.248 1.00 82.88 73 ARG A O 1
ATOM 573 N N . VAL A 1 74 ? -8.180 -5.351 1.155 1.00 81.19 74 VAL A N 1
ATOM 574 C CA . VAL A 1 74 ? -8.706 -5.757 2.468 1.00 81.19 74 VAL A CA 1
ATOM 575 C C . VAL A 1 74 ? -8.116 -4.902 3.595 1.00 81.19 74 VAL A C 1
ATOM 577 O O . VAL A 1 74 ? -8.854 -4.475 4.485 1.00 81.19 74 VAL A O 1
ATOM 580 N N . GLU A 1 75 ? -6.810 -4.627 3.556 1.00 86.06 75 GLU A N 1
ATOM 581 C CA . GLU A 1 75 ? -6.130 -3.765 4.535 1.00 86.06 75 GLU A CA 1
ATOM 582 C C . GLU A 1 75 ? -6.629 -2.315 4.484 1.00 86.06 75 GLU A C 1
ATOM 584 O O . GLU A 1 75 ? -6.903 -1.711 5.522 1.00 86.06 75 GLU A O 1
ATOM 589 N N . LEU A 1 76 ? -6.780 -1.754 3.282 1.00 85.31 76 LEU A N 1
ATOM 590 C CA . LEU A 1 76 ? -7.248 -0.384 3.095 1.00 85.31 76 LEU A CA 1
ATOM 591 C C . LEU A 1 76 ? -8.731 -0.231 3.438 1.00 85.31 76 LEU A C 1
ATOM 593 O O . LEU A 1 76 ? -9.107 0.777 4.033 1.00 85.31 76 LEU A O 1
ATOM 597 N N . ASP A 1 77 ? -9.567 -1.226 3.142 1.00 82.62 77 ASP A N 1
ATOM 598 C CA . ASP A 1 77 ? -10.969 -1.250 3.567 1.00 82.62 77 ASP A CA 1
ATOM 599 C C . ASP A 1 77 ? -11.111 -1.235 5.088 1.00 82.62 77 ASP A C 1
ATOM 601 O O . ASP A 1 77 ? -11.957 -0.518 5.622 1.00 82.62 77 ASP A O 1
ATOM 605 N N . ASP A 1 78 ? -10.269 -1.986 5.794 1.00 82.12 78 ASP A N 1
ATOM 606 C CA . ASP A 1 78 ? -10.244 -1.977 7.254 1.00 82.12 78 ASP A CA 1
ATOM 607 C C . ASP A 1 78 ? -9.767 -0.632 7.825 1.00 82.12 78 ASP A C 1
ATOM 609 O O . ASP A 1 78 ? -10.368 -0.105 8.763 1.00 82.12 78 ASP A O 1
ATOM 613 N N . LEU A 1 79 ? -8.737 -0.029 7.226 1.00 84.06 79 LEU A N 1
ATOM 614 C CA . LEU A 1 79 ? -8.270 1.312 7.588 1.00 84.06 79 LEU A CA 1
ATOM 615 C C . LEU A 1 79 ? -9.359 2.376 7.391 1.00 84.06 79 LEU A C 1
ATOM 617 O O . LEU A 1 79 ? -9.593 3.202 8.277 1.00 84.06 79 LEU A O 1
ATOM 621 N N . TRP A 1 80 ? -10.049 2.343 6.250 1.00 82.50 80 TRP A N 1
ATOM 622 C CA . TRP A 1 80 ? -11.173 3.230 5.954 1.00 82.50 80 TRP A CA 1
ATOM 623 C C . TRP A 1 80 ? -12.313 3.043 6.941 1.00 82.50 80 TRP A C 1
ATOM 625 O O . TRP A 1 80 ? -12.824 4.019 7.489 1.00 82.50 80 TRP A O 1
ATOM 635 N N . LEU A 1 81 ? -12.669 1.792 7.214 1.00 79.38 81 LEU A N 1
ATOM 636 C CA . LEU A 1 81 ? -13.674 1.456 8.200 1.00 79.38 81 LEU A CA 1
ATOM 637 C C . LEU A 1 81 ? -13.323 2.067 9.559 1.00 79.38 81 LEU A C 1
ATOM 639 O O . LEU A 1 81 ? -14.140 2.793 10.120 1.00 79.38 81 LEU A O 1
ATOM 643 N N . GLN A 1 82 ? -12.111 1.835 10.067 1.00 77.38 82 GLN A N 1
ATOM 644 C CA . GLN A 1 82 ? -11.644 2.389 11.343 1.00 77.38 82 GLN A CA 1
ATOM 645 C C . GLN A 1 82 ? -11.691 3.922 11.377 1.00 77.38 82 GLN A C 1
ATOM 647 O O . GLN A 1 82 ? -12.160 4.502 12.364 1.00 77.38 82 GLN A O 1
ATOM 652 N N . PHE A 1 83 ? -11.275 4.567 10.285 1.00 78.19 83 PHE A N 1
ATOM 653 C CA . PHE A 1 83 ? -11.332 6.016 10.120 1.00 78.19 83 PHE A CA 1
ATOM 654 C C . PHE A 1 83 ? -12.773 6.550 10.179 1.00 78.19 83 PHE A C 1
ATOM 656 O O . PHE A 1 83 ? -13.061 7.480 10.932 1.00 78.19 83 PHE A O 1
ATOM 663 N N . GLU A 1 84 ? -13.705 5.938 9.446 1.00 77.88 84 GLU A N 1
ATOM 664 C CA . GLU A 1 84 ? -15.113 6.352 9.415 1.00 77.88 84 GLU A CA 1
ATOM 665 C C . GLU A 1 84 ? -15.834 6.120 10.749 1.00 77.88 84 GLU A C 1
ATOM 667 O O . GLU A 1 84 ? -16.724 6.887 11.131 1.00 77.88 84 GLU A O 1
ATOM 672 N N . VAL A 1 85 ? -15.463 5.062 11.478 1.00 71.69 85 VAL A N 1
ATOM 673 C CA . VAL A 1 85 ? -16.075 4.751 12.773 1.00 71.69 85 VAL A CA 1
ATOM 674 C C . VAL A 1 85 ? -15.478 5.558 13.926 1.00 71.69 85 VAL A C 1
ATOM 676 O O . VAL A 1 85 ? -16.051 5.548 15.014 1.00 71.69 85 VAL A O 1
ATOM 679 N N . GLY A 1 86 ? -14.354 6.249 13.767 1.00 67.75 86 GLY A N 1
ATOM 680 C CA . GLY A 1 86 ? -13.723 6.952 14.890 1.00 67.75 86 GLY A CA 1
ATOM 681 C C . GLY A 1 86 ? -13.327 6.025 16.054 1.00 67.75 86 GLY A C 1
ATOM 682 O O . GLY A 1 86 ? -13.402 6.425 17.218 1.00 67.75 86 GLY A O 1
ATOM 683 N N . LEU A 1 87 ? -12.957 4.773 15.752 1.00 62.81 87 LEU A N 1
ATOM 684 C CA . LEU A 1 87 ? -12.126 3.931 16.632 1.00 62.81 87 LEU A CA 1
ATOM 685 C C . LEU A 1 87 ? -10.700 4.528 16.670 1.00 62.81 87 LEU A C 1
ATOM 687 O O . LEU A 1 87 ? -10.382 5.321 15.794 1.00 62.81 87 LEU A O 1
ATOM 691 N N . PRO A 1 88 ? -9.888 4.284 17.717 1.00 52.28 88 PRO A N 1
ATOM 692 C CA . PRO A 1 88 ? -9.109 5.332 18.389 1.00 52.28 88 PRO A CA 1
ATOM 693 C C . PRO A 1 88 ? -7.974 6.028 17.599 1.00 52.28 88 PRO A C 1
ATOM 695 O O . PRO A 1 88 ? -7.525 5.607 16.543 1.00 52.28 88 PRO A O 1
ATOM 698 N N . LEU A 1 89 ? -7.535 7.130 18.223 1.00 55.50 89 LEU A N 1
ATOM 699 C CA . LEU A 1 89 ? -6.984 8.420 17.772 1.00 55.50 89 LEU A CA 1
ATOM 700 C C . LEU A 1 89 ? -5.555 8.439 17.164 1.00 55.50 89 LEU A C 1
ATOM 702 O O . LEU A 1 89 ? -4.664 9.086 17.716 1.00 55.50 89 LEU A O 1
ATOM 706 N N . GLY A 1 90 ? -5.333 7.807 16.012 1.00 55.91 90 GLY A N 1
ATOM 707 C CA . GLY A 1 90 ? -4.166 8.117 15.163 1.00 55.91 90 GLY A CA 1
ATOM 708 C C . GLY A 1 90 ? -4.381 9.390 14.323 1.00 55.91 90 GLY A C 1
ATOM 709 O O . GLY A 1 90 ? -5.519 9.723 13.993 1.00 55.91 90 GLY A O 1
ATOM 710 N N . ASN A 1 91 ? -3.316 10.096 13.923 1.00 64.38 91 ASN A N 1
ATOM 711 C CA . ASN A 1 91 ? -3.393 11.292 13.065 1.00 64.38 91 ASN A CA 1
ATOM 712 C C . ASN A 1 91 ? -3.266 10.930 11.571 1.00 64.38 91 ASN A C 1
ATOM 714 O O . ASN A 1 91 ? -2.635 11.643 10.787 1.00 64.38 91 ASN A O 1
ATOM 718 N N . VAL A 1 92 ? -3.903 9.847 11.118 1.00 70.50 92 VAL A N 1
ATOM 719 C CA . VAL A 1 92 ? -3.923 9.553 9.682 1.00 70.50 92 VAL A CA 1
ATOM 720 C C . VAL A 1 92 ? -4.906 10.499 9.002 1.00 70.50 92 VAL A C 1
ATOM 722 O O . VAL A 1 92 ? -6.118 10.446 9.201 1.00 70.50 92 VAL A O 1
ATOM 725 N N . SER A 1 93 ? -4.369 11.411 8.193 1.00 76.25 93 SER A N 1
ATOM 726 C CA . SER A 1 93 ? -5.204 12.338 7.435 1.00 76.25 93 SER A CA 1
ATOM 727 C C . SER A 1 93 ? -6.023 11.591 6.380 1.00 76.25 93 SER A C 1
ATOM 729 O O . SER A 1 93 ? -5.510 10.696 5.708 1.00 76.25 93 SER A O 1
ATOM 731 N N . ARG A 1 94 ? -7.264 12.035 6.146 1.00 78.62 94 ARG A N 1
ATOM 732 C CA . ARG A 1 94 ? -8.093 11.556 5.026 1.00 78.62 94 ARG A CA 1
ATOM 733 C C . ARG A 1 94 ? -7.341 11.591 3.689 1.00 78.62 94 ARG A C 1
ATOM 735 O O . ARG A 1 94 ? -7.436 10.660 2.906 1.00 78.62 94 ARG A O 1
ATOM 742 N N . ARG A 1 95 ? -6.515 12.622 3.467 1.00 78.12 95 ARG A N 1
ATOM 743 C CA . ARG A 1 95 ? -5.671 12.748 2.265 1.00 78.12 95 ARG A CA 1
ATOM 744 C C . ARG A 1 95 ? -4.675 11.602 2.103 1.00 78.12 95 ARG A C 1
ATOM 746 O O . ARG A 1 95 ? -4.414 11.200 0.978 1.00 78.12 95 ARG A O 1
ATOM 753 N N . LEU A 1 96 ? -4.097 11.109 3.200 1.00 79.25 96 LEU A N 1
ATOM 754 C CA . LEU A 1 96 ? -3.197 9.960 3.151 1.00 79.25 96 LEU A CA 1
ATOM 755 C C . LEU A 1 96 ? -3.977 8.684 2.820 1.00 79.25 96 LEU A C 1
ATOM 757 O O . LEU A 1 96 ? -3.536 7.945 1.952 1.00 79.25 96 LEU A O 1
ATOM 761 N N . LEU A 1 97 ? -5.144 8.463 3.437 1.00 81.94 97 LEU A N 1
ATOM 762 C CA . LEU A 1 97 ? -5.999 7.309 3.119 1.00 81.94 97 LEU A CA 1
ATOM 763 C C . LEU A 1 97 ? -6.432 7.296 1.655 1.00 81.94 97 LEU A C 1
ATOM 765 O O . LEU A 1 97 ? -6.309 6.273 0.994 1.00 81.94 97 LEU A O 1
ATOM 769 N N . GLU A 1 98 ? -6.866 8.434 1.122 1.00 80.44 98 GLU A N 1
ATOM 770 C CA . GLU A 1 98 ? -7.235 8.540 -0.290 1.00 80.44 98 GLU A CA 1
ATOM 771 C C . GLU A 1 98 ? -6.033 8.359 -1.223 1.00 80.44 98 GLU A C 1
ATOM 773 O O . GLU A 1 98 ? -6.169 7.754 -2.282 1.00 80.44 98 GLU A O 1
ATOM 778 N N . ALA A 1 99 ? -4.842 8.832 -0.836 1.00 81.38 99 ALA A N 1
ATOM 779 C CA . ALA A 1 99 ? -3.630 8.598 -1.617 1.00 81.38 99 ALA A CA 1
ATOM 780 C C . ALA A 1 99 ? -3.245 7.111 -1.625 1.00 81.38 99 ALA A C 1
ATOM 782 O O . ALA A 1 99 ? -2.854 6.596 -2.668 1.00 81.38 99 ALA A O 1
ATOM 783 N N . LEU A 1 100 ? -3.368 6.418 -0.488 1.00 85.00 100 LEU A N 1
ATOM 784 C CA . LEU A 1 100 ? -3.146 4.973 -0.401 1.00 85.00 100 LEU A CA 1
ATOM 785 C C . LEU A 1 100 ? -4.180 4.202 -1.236 1.00 85.00 100 LEU A C 1
ATOM 787 O O . LEU A 1 100 ? -3.807 3.294 -1.971 1.00 85.00 100 LEU A O 1
ATOM 791 N N . ASP A 1 101 ? -5.452 4.603 -1.188 1.00 81.81 101 ASP A N 1
ATOM 792 C CA . ASP A 1 101 ? -6.530 4.013 -1.993 1.00 81.81 101 ASP A CA 1
ATOM 793 C C . ASP A 1 101 ? -6.293 4.217 -3.499 1.00 81.81 101 ASP A C 1
ATOM 795 O O . ASP A 1 101 ? -6.521 3.318 -4.309 1.00 81.81 101 ASP A O 1
ATOM 799 N N . PHE A 1 102 ? -5.722 5.365 -3.881 1.00 80.31 102 PHE A N 1
ATOM 800 C CA . PHE A 1 102 ? -5.385 5.661 -5.272 1.00 80.31 102 PHE A CA 1
ATOM 801 C C . PHE A 1 102 ? -4.363 4.684 -5.862 1.00 80.31 102 PHE A C 1
ATOM 803 O O . PHE A 1 102 ? -4.416 4.405 -7.053 1.00 80.31 102 PHE A O 1
ATOM 810 N N . VAL A 1 103 ? -3.449 4.140 -5.050 1.00 80.81 103 VAL A N 1
ATOM 811 C CA . VAL A 1 103 ? -2.416 3.177 -5.483 1.00 80.81 103 VAL A CA 1
ATOM 812 C C . VAL A 1 103 ? -3.005 1.840 -5.937 1.00 80.81 103 VAL A C 1
ATOM 814 O O . VAL A 1 103 ? -2.396 1.145 -6.753 1.00 80.81 103 VAL A O 1
ATOM 817 N N . ILE A 1 104 ? -4.169 1.464 -5.407 1.00 77.50 104 ILE A N 1
ATOM 818 C CA . ILE A 1 104 ? -4.846 0.204 -5.735 1.00 77.50 104 ILE A CA 1
ATOM 819 C C . ILE A 1 104 ? -6.049 0.404 -6.667 1.00 77.50 104 ILE A C 1
ATOM 821 O O . ILE A 1 104 ? -6.850 -0.517 -6.827 1.00 77.50 104 ILE A O 1
ATOM 825 N N . SER A 1 105 ? -6.187 1.590 -7.277 1.00 70.94 105 SER A N 1
ATOM 826 C CA . SER A 1 105 ? -7.398 2.007 -8.005 1.00 70.94 105 SER A CA 1
ATOM 827 C C . SER A 1 105 ? -8.677 1.820 -7.181 1.00 70.94 105 SER A C 1
ATOM 829 O O . SER A 1 105 ? -9.701 1.367 -7.695 1.00 70.94 105 SER A O 1
ATOM 831 N N . GLY A 1 106 ? -8.619 2.122 -5.884 1.00 60.31 106 GLY A N 1
ATOM 832 C CA . GLY A 1 106 ? -9.784 2.051 -5.019 1.00 60.31 106 GLY A CA 1
ATOM 833 C C . GLY A 1 106 ? -10.814 3.134 -5.381 1.00 60.31 106 GLY A C 1
ATOM 834 O O . GLY A 1 106 ? -10.438 4.257 -5.743 1.00 60.31 106 GLY A O 1
ATOM 835 N N . PRO A 1 107 ? -12.122 2.828 -5.297 1.00 56.66 107 PRO A N 1
ATOM 836 C CA . PRO A 1 107 ? -13.188 3.750 -5.693 1.00 56.66 107 PRO A CA 1
ATOM 837 C C . PRO A 1 107 ? -13.296 4.981 -4.780 1.00 56.66 107 PRO A C 1
ATOM 839 O O . PRO A 1 107 ? -13.980 5.939 -5.131 1.00 56.66 107 PRO A O 1
ATOM 842 N N . ARG A 1 108 ? -12.644 4.983 -3.607 1.00 65.62 108 ARG A N 1
ATOM 843 C CA . ARG A 1 108 ? -12.702 6.095 -2.644 1.00 65.62 108 ARG A CA 1
ATOM 844 C C . ARG A 1 108 ? -11.671 7.188 -2.949 1.00 65.62 108 ARG A C 1
ATOM 846 O O . ARG A 1 108 ? -11.730 8.257 -2.352 1.00 65.62 108 ARG A O 1
ATOM 853 N N . SER A 1 109 ? -10.754 6.949 -3.888 1.00 59.53 109 SER A N 1
ATOM 854 C CA . SER A 1 109 ? -9.687 7.884 -4.276 1.00 59.53 109 SER A CA 1
ATOM 855 C C . SER A 1 109 ? -10.088 8.957 -5.300 1.00 59.53 109 SER A C 1
ATOM 857 O O . SER A 1 109 ? -9.370 9.950 -5.469 1.00 59.53 109 SER A O 1
ATOM 859 N N . GLU A 1 110 ? -11.233 8.799 -5.974 1.00 57.69 110 GLU A N 1
ATOM 860 C CA . GLU A 1 110 ? -11.643 9.692 -7.068 1.00 57.69 110 GLU A CA 1
ATOM 861 C C . GLU A 1 110 ? -12.021 11.108 -6.593 1.00 57.69 110 GLU A C 1
ATOM 863 O O . GLU A 1 110 ? -11.891 12.060 -7.366 1.00 57.69 110 GLU A O 1
ATOM 868 N N . GLU A 1 111 ? -12.430 11.284 -5.328 1.00 56.19 111 GLU A N 1
ATOM 869 C CA . GLU A 1 111 ? -12.912 12.576 -4.809 1.00 56.19 111 GLU A CA 1
ATOM 870 C C . GLU A 1 111 ? -11.828 13.673 -4.766 1.00 56.19 111 GLU A C 1
ATOM 872 O O . GLU A 1 111 ? -12.124 14.824 -5.096 1.00 56.19 111 GLU A O 1
ATOM 877 N N . ILE A 1 112 ? -10.580 13.357 -4.384 1.00 53.84 112 ILE A N 1
ATOM 878 C CA . ILE A 1 112 ? -9.485 14.349 -4.306 1.00 53.84 112 ILE A CA 1
ATOM 879 C C . ILE A 1 112 ? -8.604 14.357 -5.555 1.00 53.84 112 ILE A C 1
ATOM 881 O O . ILE A 1 112 ? -8.145 15.425 -5.973 1.00 53.84 112 ILE A O 1
ATOM 885 N N . PHE A 1 113 ? -8.324 13.192 -6.139 1.00 57.12 113 PHE A N 1
ATOM 886 C CA . PHE A 1 113 ? -7.327 13.079 -7.207 1.00 57.12 113 PHE A CA 1
ATOM 887 C C . PHE A 1 113 ? -7.931 13.127 -8.613 1.00 57.12 113 PHE A C 1
ATOM 889 O O . PHE A 1 113 ? -7.198 13.343 -9.583 1.00 57.12 113 PHE A O 1
ATOM 896 N N . GLY A 1 114 ? -9.260 13.012 -8.722 1.00 55.59 114 GLY A N 1
ATOM 897 C CA . GLY A 1 114 ? -9.953 12.870 -9.995 1.00 55.59 114 GLY A CA 1
ATOM 898 C C . GLY A 1 114 ? -9.620 11.543 -10.693 1.00 55.59 114 GLY A C 1
ATOM 899 O O . GLY A 1 114 ? -8.874 10.719 -10.159 1.00 55.59 114 GLY A O 1
ATOM 900 N N . PRO A 1 115 ? -10.149 11.314 -11.906 1.00 53.38 115 PRO A N 1
ATOM 901 C CA . PRO A 1 115 ? -9.897 10.078 -12.637 1.00 53.38 115 PRO A CA 1
ATOM 902 C C . PRO A 1 115 ? -8.408 9.919 -12.964 1.00 53.38 115 PRO A C 1
ATOM 904 O O . PRO A 1 115 ? -7.740 10.875 -13.383 1.00 53.38 115 PRO A O 1
ATOM 907 N N . ALA A 1 116 ? -7.897 8.693 -12.832 1.00 49.22 116 ALA A N 1
ATOM 908 C CA . ALA A 1 116 ? -6.517 8.370 -13.175 1.00 49.22 116 ALA A CA 1
ATOM 909 C C . ALA A 1 116 ? -6.183 8.826 -14.614 1.00 49.22 116 ALA A C 1
ATOM 911 O O . ALA A 1 116 ? -6.856 8.459 -15.575 1.00 49.22 116 ALA A O 1
ATOM 912 N N . GLY A 1 117 ? -5.126 9.634 -14.767 1.00 50.03 117 GLY A N 1
ATOM 913 C CA . GLY A 1 117 ? -4.582 10.031 -16.074 1.00 50.03 117 GLY A CA 1
ATOM 914 C C . GLY A 1 117 ? -5.031 11.388 -16.633 1.00 50.03 117 GLY A C 1
ATOM 915 O O . GLY A 1 117 ? -4.503 11.784 -17.669 1.00 50.03 117 GLY A O 1
ATOM 916 N N . ILE A 1 118 ? -5.929 12.126 -15.966 1.00 51.97 118 ILE A N 1
ATOM 917 C CA . ILE A 1 118 ? -6.467 13.395 -16.504 1.00 51.97 118 ILE A CA 1
ATOM 918 C C . ILE A 1 118 ? -5.744 14.643 -15.961 1.00 51.97 118 ILE A C 1
ATOM 920 O O . ILE A 1 118 ? -5.472 15.565 -16.729 1.00 51.97 118 ILE A O 1
ATOM 924 N N . SER A 1 119 ? -5.367 14.672 -14.676 1.00 50.38 119 SER A N 1
ATOM 925 C CA . SER A 1 119 ? -4.765 15.855 -14.031 1.00 50.38 119 SER A CA 1
ATOM 926 C C . SER A 1 119 ? -3.579 15.494 -13.132 1.00 50.38 119 SER A C 1
ATOM 928 O O . SER A 1 119 ? -3.537 14.421 -12.533 1.00 50.38 119 SER A O 1
ATOM 930 N N . VAL A 1 120 ? -2.599 16.397 -13.014 1.00 53.09 120 VAL A N 1
ATOM 931 C CA . VAL A 1 120 ? -1.583 16.313 -11.951 1.00 53.09 120 VAL A CA 1
ATOM 932 C C . VAL A 1 120 ? -2.262 16.712 -10.638 1.00 53.09 120 VAL A C 1
ATOM 934 O O . VAL A 1 120 ? -2.887 17.775 -10.612 1.00 53.09 120 VAL A O 1
ATOM 937 N N . PRO A 1 121 ? -2.134 15.931 -9.551 1.00 55.62 121 PRO A N 1
ATOM 938 C CA . PRO A 1 121 ? -2.635 16.349 -8.249 1.00 55.62 121 PRO A CA 1
ATOM 939 C C . PRO A 1 121 ? -2.067 17.725 -7.874 1.00 55.62 121 PRO A C 1
ATOM 941 O O . PRO A 1 121 ? -0.854 17.903 -7.735 1.00 55.62 121 PRO A O 1
ATOM 944 N N . SER A 1 122 ? -2.930 18.734 -7.742 1.00 52.12 122 SER A N 1
ATOM 945 C CA . SER A 1 122 ? -2.504 20.067 -7.323 1.00 52.12 122 SER A CA 1
ATOM 946 C C . SER A 1 122 ? -2.414 20.112 -5.800 1.00 52.12 122 SER A C 1
ATOM 948 O O . SER A 1 122 ? -3.400 20.367 -5.109 1.00 52.12 122 SER A O 1
ATOM 950 N N . PHE A 1 123 ? -1.224 19.874 -5.255 1.00 57.47 123 PHE A N 1
ATOM 951 C CA . PHE A 1 123 ? -0.988 20.043 -3.824 1.00 57.47 123 PHE A CA 1
ATOM 952 C C . PHE A 1 123 ? -0.877 21.536 -3.494 1.00 57.47 123 PHE A C 1
ATOM 954 O O . PHE A 1 123 ? 0.075 22.211 -3.896 1.00 57.47 123 PHE A O 1
ATOM 961 N N . GLY A 1 124 ? -1.880 22.075 -2.796 1.00 51.75 124 GLY A N 1
ATOM 962 C CA . GLY A 1 124 ? -1.863 23.456 -2.312 1.00 51.75 124 GLY A CA 1
ATOM 963 C C . GLY A 1 124 ? -0.668 23.708 -1.384 1.00 51.75 124 GLY A C 1
ATOM 964 O O . GLY A 1 124 ? -0.370 22.895 -0.512 1.00 51.75 124 GLY A O 1
ATOM 965 N N . ARG A 1 125 ? 0.004 24.855 -1.552 1.00 48.34 125 ARG A N 1
ATOM 966 C CA . ARG A 1 125 ? 1.253 25.218 -0.845 1.00 48.34 125 ARG A CA 1
ATOM 967 C C . ARG A 1 125 ? 1.139 25.299 0.681 1.00 48.34 125 ARG A C 1
ATOM 969 O O . ARG A 1 125 ? 2.160 25.357 1.354 1.00 48.34 125 ARG A O 1
ATOM 976 N N . THR A 1 126 ? -0.069 25.337 1.235 1.00 39.34 126 THR A N 1
ATOM 977 C CA . THR A 1 126 ? -0.268 25.659 2.652 1.00 39.34 126 THR A CA 1
ATOM 978 C C . THR A 1 126 ? 0.109 24.508 3.589 1.00 39.34 126 THR A C 1
ATOM 980 O O . THR A 1 126 ? 0.472 24.781 4.723 1.00 39.34 126 THR A O 1
ATOM 983 N N . PHE A 1 127 ? 0.099 23.252 3.117 1.00 42.88 127 PHE A N 1
ATOM 984 C CA . PHE A 1 127 ? 0.592 22.073 3.847 1.00 42.88 127 PHE A CA 1
ATOM 985 C C . PHE A 1 127 ? 0.985 20.970 2.841 1.00 42.88 127 PHE A C 1
ATOM 987 O O . PHE A 1 127 ? 0.203 20.051 2.589 1.00 42.88 127 PHE A O 1
ATOM 994 N N . SER A 1 128 ? 2.161 21.088 2.210 1.00 58.53 128 SER A N 1
ATOM 995 C CA . SER A 1 128 ? 2.715 20.050 1.325 1.00 58.53 128 SER A CA 1
ATOM 996 C C . SER A 1 128 ? 3.226 18.882 2.168 1.00 58.53 128 SER A C 1
ATOM 998 O O . SER A 1 128 ? 4.349 18.902 2.676 1.00 58.53 128 SER A O 1
ATOM 1000 N N . ASP A 1 129 ? 2.385 17.874 2.367 1.00 70.44 129 ASP A N 1
ATOM 1001 C CA . ASP A 1 129 ? 2.826 16.622 2.963 1.00 70.44 129 ASP A CA 1
ATOM 1002 C C . ASP A 1 129 ? 3.581 15.816 1.903 1.00 70.44 129 ASP A C 1
ATOM 1004 O O . ASP A 1 129 ? 2.970 15.104 1.110 1.00 70.44 129 ASP A O 1
ATOM 1008 N N . VAL A 1 130 ? 4.912 15.949 1.888 1.00 68.44 130 VAL A N 1
ATOM 1009 C CA . VAL A 1 130 ? 5.821 15.289 0.929 1.00 68.44 130 VAL A CA 1
ATOM 1010 C C . VAL A 1 130 ? 5.508 13.801 0.769 1.00 68.44 130 VAL A C 1
ATOM 1012 O O . VAL A 1 130 ? 5.692 13.235 -0.302 1.00 68.44 130 VAL A O 1
ATOM 1015 N N . CYS A 1 131 ? 5.007 13.155 1.816 1.00 70.38 131 CYS A N 1
ATOM 1016 C CA . CYS A 1 131 ? 4.731 11.734 1.773 1.00 70.38 131 CYS A CA 1
ATOM 1017 C C . CYS A 1 131 ? 3.409 11.426 1.068 1.00 70.38 131 CYS A C 1
ATOM 1019 O O . CYS A 1 131 ? 3.378 10.544 0.217 1.00 70.38 131 CYS A O 1
ATOM 1021 N N . VAL A 1 132 ? 2.348 12.194 1.341 1.00 76.19 132 VAL A N 1
ATOM 1022 C CA . VAL A 1 132 ? 1.099 12.122 0.559 1.00 76.19 132 VAL A CA 1
ATOM 1023 C C . VAL A 1 132 ? 1.387 12.408 -0.915 1.00 76.19 132 VAL A C 1
ATOM 1025 O O . VAL A 1 132 ? 0.855 11.726 -1.787 1.00 76.19 132 VAL A O 1
ATOM 1028 N N . GLU A 1 133 ? 2.273 13.367 -1.199 1.00 75.19 133 GLU A N 1
ATOM 1029 C CA . GLU A 1 133 ? 2.696 13.669 -2.568 1.00 75.19 133 GLU A CA 1
ATOM 1030 C C . GLU A 1 133 ? 3.379 12.470 -3.239 1.00 75.19 133 GLU A C 1
ATOM 1032 O O . GLU A 1 133 ? 3.016 12.123 -4.361 1.00 75.19 133 GLU A O 1
ATOM 1037 N N . VAL A 1 134 ? 4.318 11.798 -2.559 1.00 76.38 134 VAL A N 1
ATOM 1038 C CA . VAL A 1 134 ? 4.958 10.579 -3.087 1.00 76.38 134 VAL A CA 1
ATOM 1039 C C . VAL A 1 134 ? 3.937 9.493 -3.367 1.00 76.38 134 VAL A C 1
ATOM 1041 O O . VAL A 1 134 ? 3.946 8.932 -4.456 1.00 76.38 134 VAL A O 1
ATOM 1044 N N . VAL A 1 135 ? 3.055 9.196 -2.412 1.00 80.88 135 VAL A N 1
ATOM 1045 C CA . VAL A 1 135 ? 2.065 8.120 -2.557 1.00 80.88 135 VAL A CA 1
ATOM 1046 C C . VAL A 1 135 ? 1.112 8.412 -3.716 1.00 80.88 135 VAL A C 1
ATOM 1048 O O . VAL A 1 135 ? 0.851 7.538 -4.537 1.00 80.88 135 VAL A O 1
ATOM 1051 N N . ALA A 1 136 ? 0.669 9.659 -3.862 1.00 79.19 136 ALA A N 1
ATOM 1052 C CA . ALA A 1 136 ? -0.170 10.067 -4.983 1.00 79.19 136 ALA A CA 1
ATOM 1053 C C . ALA A 1 136 ? 0.569 10.011 -6.335 1.00 79.19 136 ALA A C 1
ATOM 1055 O O . ALA A 1 136 ? -0.010 9.595 -7.341 1.00 79.19 136 ALA A O 1
ATOM 1056 N N . ILE A 1 137 ? 1.853 10.393 -6.376 1.00 79.69 137 ILE A N 1
ATOM 1057 C CA . ILE A 1 137 ? 2.699 10.220 -7.567 1.00 79.69 137 ILE A CA 1
ATOM 1058 C C . ILE A 1 137 ? 2.810 8.731 -7.918 1.00 79.69 137 ILE A C 1
ATOM 1060 O O . ILE A 1 137 ? 2.634 8.374 -9.083 1.00 79.69 137 ILE A O 1
ATOM 1064 N N . LEU A 1 138 ? 3.043 7.862 -6.929 1.00 84.88 138 LEU A N 1
ATOM 1065 C CA . LEU A 1 138 ? 3.087 6.413 -7.126 1.00 84.88 138 LEU A CA 1
ATOM 1066 C C . LEU A 1 138 ? 1.771 5.886 -7.690 1.00 84.88 138 LEU A C 1
ATOM 1068 O O . LEU A 1 138 ? 1.804 5.216 -8.717 1.00 84.88 138 LEU A O 1
ATOM 1072 N N . GLY A 1 139 ? 0.626 6.231 -7.094 1.00 80.38 139 GLY A N 1
ATOM 1073 C CA . GLY A 1 139 ? -0.681 5.798 -7.596 1.00 80.38 139 GLY A CA 1
ATOM 1074 C C . GLY A 1 139 ? -0.914 6.217 -9.047 1.00 80.38 139 GLY A C 1
ATOM 1075 O O . GLY A 1 139 ? -1.300 5.404 -9.886 1.00 80.38 139 GLY A O 1
ATOM 1076 N N . ARG A 1 140 ? -0.525 7.446 -9.411 1.00 79.00 140 ARG A N 1
ATOM 1077 C CA . ARG A 1 140 ? -0.612 7.915 -10.802 1.00 79.00 140 ARG A CA 1
ATOM 1078 C C . ARG A 1 140 ? 0.252 7.072 -11.738 1.00 79.00 140 ARG A C 1
ATOM 1080 O O . ARG A 1 140 ? -0.207 6.666 -12.803 1.00 79.00 140 ARG A O 1
ATOM 1087 N N . LEU A 1 141 ? 1.506 6.830 -11.364 1.00 84.50 141 LEU A N 1
ATOM 1088 C CA . LEU A 1 141 ? 2.452 6.062 -12.176 1.00 84.50 141 LEU A CA 1
ATOM 1089 C C . LEU A 1 141 ? 2.077 4.576 -12.260 1.00 84.50 141 LEU A C 1
ATOM 1091 O O . LEU A 1 141 ? 2.399 3.917 -13.250 1.00 84.50 141 LEU A O 1
ATOM 1095 N N . LEU A 1 142 ? 1.375 4.044 -11.261 1.00 86.00 142 LEU A N 1
ATOM 1096 C CA . LEU A 1 142 ? 0.879 2.672 -11.277 1.00 86.00 142 LEU A CA 1
ATOM 1097 C C . LEU A 1 142 ? -0.262 2.479 -12.279 1.00 86.00 142 LEU A C 1
ATOM 1099 O O . LEU A 1 142 ? -0.325 1.440 -12.934 1.00 86.00 142 LEU A O 1
ATOM 1103 N N . HIS A 1 143 ? -1.092 3.504 -12.474 1.00 79.50 143 HIS A N 1
ATOM 1104 C CA . HIS A 1 143 ? -2.297 3.416 -13.303 1.00 79.50 143 HIS A CA 1
ATOM 1105 C C . HIS A 1 143 ? -2.199 4.110 -14.665 1.00 79.50 143 HIS A C 1
ATOM 1107 O O . HIS A 1 143 ? -3.069 3.923 -15.514 1.00 79.50 143 HIS A O 1
ATOM 1113 N N . VAL A 1 144 ? -1.131 4.869 -14.935 1.00 76.00 144 VAL A N 1
ATOM 1114 C CA . VAL A 1 144 ? -0.913 5.457 -16.266 1.00 76.00 144 VAL A CA 1
ATOM 1115 C C . VAL A 1 144 ? -0.767 4.353 -17.333 1.00 76.00 144 VAL A C 1
ATOM 1117 O O . VAL A 1 144 ? -0.077 3.350 -17.085 1.00 76.00 144 VAL A O 1
ATOM 1120 N N . PRO A 1 145 ? -1.374 4.499 -18.529 1.00 77.12 145 PRO A N 1
ATOM 1121 C CA . PRO A 1 145 ? -1.210 3.535 -19.614 1.00 77.12 145 PRO A CA 1
ATOM 1122 C C . PRO A 1 145 ? 0.265 3.281 -19.938 1.00 77.12 145 PRO A C 1
ATOM 1124 O O . PRO A 1 145 ? 1.085 4.194 -19.891 1.00 77.12 145 PRO A O 1
ATOM 1127 N N . ALA A 1 146 ? 0.610 2.045 -20.311 1.00 77.75 146 ALA A N 1
ATOM 1128 C CA . ALA A 1 146 ? 2.006 1.650 -20.519 1.00 77.75 146 ALA A CA 1
ATOM 1129 C C . ALA A 1 146 ? 2.752 2.537 -21.535 1.00 77.75 146 ALA A C 1
ATOM 1131 O O . ALA A 1 146 ? 3.902 2.900 -21.305 1.00 77.75 146 ALA A O 1
ATOM 1132 N N . ARG A 1 147 ? 2.080 2.939 -22.624 1.00 77.25 147 ARG A N 1
ATOM 1133 C CA . ARG A 1 147 ? 2.629 3.844 -23.654 1.00 77.25 147 ARG A CA 1
ATOM 1134 C C . ARG A 1 147 ? 2.994 5.240 -23.124 1.00 77.25 147 ARG A C 1
ATOM 1136 O O . ARG A 1 147 ? 3.853 5.896 -23.696 1.00 77.25 147 ARG A O 1
ATOM 1143 N N . ASP A 1 148 ? 2.349 5.668 -22.041 1.00 78.81 148 ASP A N 1
ATOM 1144 C CA . ASP A 1 148 ? 2.463 7.012 -21.473 1.00 78.81 148 ASP A CA 1
ATOM 1145 C C . ASP A 1 148 ? 3.335 7.012 -20.200 1.00 78.81 148 ASP A C 1
ATOM 1147 O O . ASP A 1 148 ? 3.641 8.075 -19.656 1.00 78.81 148 ASP A O 1
ATOM 1151 N N . LEU A 1 149 ? 3.779 5.836 -19.727 1.00 83.94 149 LEU A N 1
ATOM 1152 C CA . LEU A 1 149 ? 4.522 5.675 -18.474 1.00 83.94 149 LEU A CA 1
ATOM 1153 C C . LEU A 1 149 ? 5.869 6.408 -18.485 1.00 83.94 149 LEU A C 1
ATOM 1155 O O . LEU A 1 149 ? 6.104 7.248 -17.620 1.00 83.94 149 LEU A O 1
ATOM 1159 N N . ILE A 1 150 ? 6.739 6.120 -19.458 1.00 87.75 150 ILE A N 1
ATOM 1160 C CA . ILE A 1 150 ? 8.079 6.727 -19.533 1.00 87.75 150 ILE A CA 1
ATOM 1161 C C . ILE A 1 150 ? 8.005 8.257 -19.714 1.00 87.75 150 ILE A C 1
ATOM 1163 O O . ILE A 1 150 ? 8.636 8.968 -18.928 1.00 87.75 150 ILE A O 1
ATOM 1167 N N . PRO A 1 151 ? 7.190 8.811 -20.640 1.00 80.25 151 PRO A N 1
ATOM 1168 C CA . PRO A 1 151 ? 6.993 10.261 -20.725 1.00 80.25 151 PRO A CA 1
ATOM 1169 C C . PRO A 1 151 ? 6.488 10.877 -19.413 1.00 80.25 151 PRO A C 1
ATOM 1171 O O . PRO A 1 151 ? 6.957 11.935 -18.988 1.00 80.25 151 PRO A O 1
ATOM 1174 N N . THR A 1 152 ? 5.559 10.197 -18.731 1.00 82.88 152 THR A N 1
ATOM 1175 C CA . THR A 1 152 ? 5.014 10.669 -17.452 1.00 82.88 152 THR A CA 1
ATOM 1176 C C . THR A 1 152 ? 6.081 10.685 -16.360 1.00 82.88 152 THR A C 1
ATOM 1178 O O . THR A 1 152 ? 6.126 11.643 -15.585 1.00 82.88 152 THR A O 1
ATOM 1181 N N . LEU A 1 153 ? 6.967 9.687 -16.318 1.00 87.38 153 LEU A N 1
ATOM 1182 C CA . LEU A 1 153 ? 8.099 9.639 -15.392 1.00 87.38 153 LEU A CA 1
ATOM 1183 C C . LEU A 1 153 ? 9.035 10.833 -15.567 1.00 87.38 153 LEU A C 1
ATOM 1185 O O . LEU A 1 153 ? 9.290 11.532 -14.587 1.00 87.38 153 LEU A O 1
ATOM 1189 N N . TYR A 1 154 ? 9.476 11.115 -16.796 1.00 84.69 154 TYR A N 1
ATOM 1190 C CA . TYR A 1 154 ? 10.333 12.272 -17.075 1.00 84.69 154 TYR A CA 1
ATOM 1191 C C . TYR A 1 154 ? 9.651 13.589 -16.701 1.00 84.69 154 TYR A C 1
ATOM 1193 O O . TYR A 1 154 ? 10.205 14.367 -15.932 1.00 84.69 154 TYR A O 1
ATOM 1201 N N . SER A 1 155 ? 8.403 13.793 -17.141 1.00 82.12 155 SER A N 1
ATOM 1202 C CA . SER A 1 155 ? 7.661 15.022 -16.822 1.00 82.12 155 SER A CA 1
ATOM 1203 C C . SER A 1 155 ? 7.494 15.242 -15.313 1.00 82.12 155 SER A C 1
ATOM 1205 O O . SER A 1 155 ? 7.523 16.373 -14.834 1.00 82.12 155 SER A O 1
ATOM 1207 N N . THR A 1 156 ? 7.337 14.154 -14.554 1.00 79.81 156 THR A N 1
ATOM 1208 C CA . THR A 1 156 ? 7.172 14.191 -13.100 1.00 79.81 156 THR A CA 1
ATOM 1209 C C . THR A 1 156 ? 8.500 14.496 -12.415 1.00 79.81 156 THR A C 1
ATOM 1211 O O . THR A 1 156 ? 8.529 15.342 -11.524 1.00 79.81 156 THR A O 1
ATOM 1214 N N . ALA A 1 157 ? 9.592 13.864 -12.857 1.00 81.25 157 ALA A N 1
ATOM 1215 C CA . ALA A 1 157 ? 10.940 14.124 -12.358 1.00 81.25 157 ALA A CA 1
ATOM 1216 C C . ALA A 1 157 ? 11.378 15.578 -12.611 1.00 81.25 157 ALA A C 1
ATOM 1218 O O . ALA A 1 157 ? 11.946 16.198 -11.715 1.00 81.25 157 ALA A O 1
ATOM 1219 N N . ASP A 1 158 ? 11.051 16.138 -13.779 1.00 81.19 158 ASP A N 1
ATOM 1220 C CA . ASP A 1 158 ? 11.363 17.527 -14.132 1.00 81.19 158 ASP A CA 1
ATOM 1221 C C . ASP A 1 158 ? 10.524 18.529 -13.330 1.00 81.19 158 ASP A C 1
ATOM 1223 O O . ASP A 1 158 ? 11.040 19.519 -12.811 1.00 81.19 158 ASP A O 1
ATOM 1227 N N . ALA A 1 159 ? 9.216 18.279 -13.207 1.00 75.88 159 ALA A N 1
ATOM 1228 C CA . ALA A 1 159 ? 8.315 19.177 -12.492 1.00 75.88 159 ALA A CA 1
ATOM 1229 C C . ALA A 1 159 ? 8.554 19.161 -10.975 1.00 75.88 159 ALA A C 1
ATOM 1231 O O . ALA A 1 159 ? 8.405 20.195 -10.317 1.00 75.88 159 ALA A O 1
ATOM 1232 N N . ARG A 1 160 ? 8.888 17.992 -10.413 1.00 74.19 160 ARG A N 1
ATOM 1233 C CA . ARG A 1 160 ? 9.167 17.790 -8.986 1.00 74.19 160 ARG A CA 1
ATOM 1234 C C . ARG A 1 160 ? 10.229 16.702 -8.778 1.00 74.19 160 ARG A C 1
ATOM 1236 O O . ARG A 1 160 ? 9.881 15.532 -8.607 1.00 74.19 160 ARG A O 1
ATOM 1243 N N . PRO A 1 161 ? 11.514 17.081 -8.704 1.00 77.81 161 PRO A N 1
ATOM 1244 C CA . PRO A 1 161 ? 12.588 16.135 -8.435 1.00 77.81 161 PRO A CA 1
ATOM 1245 C C . PRO A 1 161 ? 12.402 15.462 -7.070 1.00 77.81 161 PRO A C 1
ATOM 1247 O O . PRO A 1 161 ? 12.374 16.129 -6.034 1.00 77.81 161 PRO A O 1
ATOM 1250 N N . LEU A 1 162 ? 12.282 14.134 -7.060 1.00 78.94 162 LEU A N 1
ATOM 1251 C CA . LEU A 1 162 ? 12.260 13.351 -5.825 1.00 78.94 162 LEU A CA 1
ATOM 1252 C C . LEU A 1 162 ? 13.682 13.185 -5.280 1.00 78.94 162 LEU A C 1
ATOM 1254 O O . LEU A 1 162 ? 14.644 13.067 -6.040 1.00 78.94 162 LEU A O 1
ATOM 1258 N N . ALA A 1 163 ? 13.822 13.121 -3.953 1.00 82.75 163 ALA A N 1
ATOM 1259 C CA . ALA A 1 163 ? 15.103 12.767 -3.349 1.00 82.75 163 ALA A CA 1
ATOM 1260 C C . ALA A 1 163 ? 15.546 11.363 -3.822 1.00 82.75 163 ALA A C 1
ATOM 1262 O O . ALA A 1 163 ? 14.685 10.506 -4.049 1.00 82.75 163 ALA A O 1
ATOM 1263 N N . PRO A 1 164 ? 16.859 11.070 -3.918 1.00 87.00 164 PRO A N 1
ATOM 1264 C CA . PRO A 1 164 ? 17.350 9.825 -4.517 1.00 87.00 164 PRO A CA 1
ATOM 1265 C C . PRO A 1 164 ? 16.725 8.542 -3.948 1.00 87.00 164 PRO A C 1
ATOM 1267 O O . PRO A 1 164 ? 16.361 7.648 -4.706 1.00 87.00 164 PRO A O 1
ATOM 1270 N N . GLY A 1 165 ? 16.534 8.462 -2.625 1.00 84.62 165 GLY A N 1
ATOM 1271 C CA . GLY A 1 165 ? 15.888 7.307 -1.985 1.00 84.62 165 GLY A CA 1
ATOM 1272 C C . GLY A 1 165 ? 14.410 7.149 -2.360 1.00 84.62 165 GLY A C 1
ATOM 1273 O O . GLY A 1 165 ? 13.948 6.042 -2.612 1.00 84.62 165 GLY A O 1
ATOM 1274 N N . MET A 1 166 ? 13.676 8.258 -2.482 1.00 84.19 166 MET A N 1
ATOM 1275 C CA . MET A 1 166 ? 12.267 8.247 -2.897 1.00 84.19 166 MET A CA 1
ATOM 1276 C C . MET A 1 166 ? 12.135 7.863 -4.374 1.00 84.19 166 MET A C 1
ATOM 1278 O O . MET A 1 166 ? 11.232 7.108 -4.737 1.00 84.19 166 MET A O 1
ATOM 1282 N N . TRP A 1 167 ? 13.057 8.333 -5.221 1.00 87.69 167 TRP A N 1
ATOM 1283 C CA . TRP A 1 167 ? 13.118 7.939 -6.628 1.00 87.69 167 TRP A CA 1
ATOM 1284 C C . TRP A 1 167 ? 13.404 6.443 -6.781 1.00 87.69 167 TRP A C 1
ATOM 1286 O O . TRP A 1 167 ? 12.663 5.747 -7.474 1.00 87.69 167 TRP A O 1
ATOM 1296 N N . ARG A 1 168 ? 14.401 5.922 -6.053 1.00 91.56 168 ARG A N 1
ATOM 1297 C CA . ARG A 1 168 ? 14.697 4.484 -5.979 1.00 91.56 168 ARG A CA 1
ATOM 1298 C C . ARG A 1 168 ? 13.471 3.669 -5.581 1.00 91.56 168 ARG A C 1
ATOM 1300 O O . ARG A 1 168 ? 13.100 2.742 -6.294 1.00 91.56 168 ARG A O 1
ATOM 1307 N N . THR A 1 169 ? 12.809 4.038 -4.484 1.00 91.12 169 THR A N 1
ATOM 1308 C CA . THR A 1 169 ? 11.604 3.343 -4.006 1.00 91.12 169 THR A CA 1
ATOM 1309 C C . THR A 1 169 ? 10.470 3.395 -5.021 1.00 91.12 169 THR A C 1
ATOM 1311 O O . THR A 1 169 ? 9.776 2.397 -5.201 1.00 91.12 169 THR A O 1
ATOM 1314 N N . SER A 1 170 ? 10.326 4.505 -5.747 1.00 89.44 170 SER A N 1
ATOM 1315 C CA . SER A 1 170 ? 9.328 4.620 -6.811 1.00 89.44 170 SER A CA 1
ATOM 1316 C C . SER A 1 170 ? 9.620 3.693 -7.985 1.00 89.44 170 SER A C 1
ATOM 1318 O O . SER A 1 170 ? 8.720 3.002 -8.457 1.00 89.44 170 SER A O 1
ATOM 1320 N N . MET A 1 171 ? 10.879 3.624 -8.425 1.00 94.38 171 MET A N 1
ATOM 1321 C CA . MET A 1 171 ? 11.287 2.726 -9.508 1.00 94.38 171 MET A CA 1
ATOM 1322 C C . MET A 1 171 ? 11.130 1.259 -9.110 1.00 94.38 171 MET A C 1
ATOM 1324 O O . MET A 1 171 ? 10.568 0.481 -9.878 1.00 94.38 171 MET A O 1
ATOM 1328 N N . ARG A 1 172 ? 11.537 0.891 -7.888 1.00 95.44 172 ARG A N 1
ATOM 1329 C CA . ARG A 1 172 ? 11.306 -0.449 -7.331 1.00 95.44 172 ARG A CA 1
ATOM 1330 C C . ARG A 1 172 ? 9.819 -0.791 -7.319 1.00 95.44 172 ARG A C 1
ATOM 1332 O O . ARG A 1 172 ? 9.446 -1.834 -7.837 1.00 95.44 172 ARG A O 1
ATOM 1339 N N . CYS A 1 173 ? 8.978 0.084 -6.768 1.00 93.88 173 CYS A N 1
ATOM 1340 C CA . CYS A 1 173 ? 7.535 -0.143 -6.686 1.00 93.88 173 CYS A CA 1
ATOM 1341 C C . CYS A 1 173 ? 6.922 -0.372 -8.078 1.00 93.88 173 CYS A C 1
ATOM 1343 O O . CYS A 1 173 ? 6.150 -1.309 -8.267 1.00 93.88 173 CYS A O 1
ATOM 1345 N N . LEU A 1 174 ? 7.325 0.413 -9.084 1.00 94.06 174 LEU A N 1
ATOM 1346 C CA . LEU A 1 174 ? 6.863 0.219 -10.461 1.00 94.06 174 LEU A CA 1
ATOM 1347 C C . LEU A 1 174 ? 7.303 -1.120 -11.054 1.00 94.06 174 LEU A C 1
ATOM 1349 O O . LEU A 1 174 ? 6.488 -1.777 -11.699 1.00 94.06 174 LEU A O 1
ATOM 1353 N N . LEU A 1 175 ? 8.551 -1.543 -10.831 1.00 95.94 175 LEU A N 1
ATOM 1354 C CA . LEU A 1 175 ? 9.007 -2.865 -11.264 1.00 95.94 175 LEU A CA 1
ATOM 1355 C C . LEU A 1 175 ? 8.196 -3.970 -10.584 1.00 95.94 175 LEU A C 1
ATOM 1357 O O . LEU A 1 175 ? 7.608 -4.801 -11.272 1.00 95.94 175 LEU A O 1
ATOM 1361 N N . LEU A 1 176 ? 8.115 -3.944 -9.252 1.00 94.75 176 LEU A N 1
ATOM 1362 C CA . LEU A 1 176 ? 7.418 -4.960 -8.467 1.00 94.75 176 LEU A CA 1
ATOM 1363 C C . LEU A 1 176 ? 5.947 -5.079 -8.875 1.00 94.75 176 LEU A C 1
ATOM 1365 O O . LEU A 1 176 ? 5.458 -6.185 -9.064 1.00 94.75 176 LEU A O 1
ATOM 1369 N N . ARG A 1 177 ? 5.245 -3.960 -9.072 1.00 92.56 177 ARG A N 1
ATOM 1370 C CA . ARG A 1 177 ? 3.797 -3.981 -9.324 1.00 92.56 177 ARG A CA 1
ATOM 1371 C C . ARG A 1 177 ? 3.397 -4.063 -10.797 1.00 92.56 177 ARG A C 1
ATOM 1373 O O . ARG A 1 177 ? 2.252 -4.399 -11.074 1.00 92.56 177 ARG A O 1
ATOM 1380 N N . ARG A 1 178 ? 4.281 -3.720 -11.745 1.00 91.00 178 ARG A N 1
ATOM 1381 C CA . ARG A 1 178 ? 3.914 -3.622 -13.173 1.00 91.00 178 ARG A CA 1
ATOM 1382 C C . ARG A 1 178 ? 4.748 -4.461 -14.130 1.00 91.00 178 ARG A C 1
ATOM 1384 O O . ARG A 1 178 ? 4.368 -4.531 -15.295 1.00 91.00 178 ARG A O 1
ATOM 1391 N N . ALA A 1 179 ? 5.854 -5.082 -13.711 1.00 92.94 179 ALA A N 1
ATOM 1392 C CA . ALA A 1 179 ? 6.737 -5.795 -14.644 1.00 92.94 179 ALA A CA 1
ATOM 1393 C C . ALA A 1 179 ? 5.999 -6.844 -15.496 1.00 92.94 179 ALA A C 1
ATOM 1395 O O . ALA A 1 179 ? 6.221 -6.921 -16.701 1.00 92.94 179 ALA A O 1
ATOM 1396 N N . SER A 1 180 ? 5.068 -7.588 -14.898 1.00 89.12 180 SER A N 1
ATOM 1397 C CA . SER A 1 180 ? 4.245 -8.595 -15.582 1.00 89.12 180 SER A CA 1
ATOM 1398 C C . SER A 1 180 ? 3.268 -8.004 -16.615 1.00 89.12 180 SER A C 1
ATOM 1400 O O . SER A 1 180 ? 2.906 -8.686 -17.570 1.00 89.12 180 SER A O 1
ATOM 1402 N N . LEU A 1 181 ? 2.881 -6.731 -16.464 1.00 85.12 181 LEU A N 1
ATOM 1403 C CA . LEU A 1 181 ? 1.839 -6.053 -17.249 1.00 85.12 181 LEU A CA 1
ATOM 1404 C C . LEU A 1 181 ? 2.390 -5.129 -18.346 1.00 85.12 181 LEU A C 1
ATOM 1406 O O . LEU A 1 181 ? 1.637 -4.646 -19.196 1.00 85.12 181 LEU A O 1
ATOM 1410 N N . LEU A 1 182 ? 3.685 -4.808 -18.311 1.00 86.50 182 LEU A N 1
ATOM 1411 C CA . LEU A 1 182 ? 4.288 -3.839 -19.224 1.00 86.50 182 LEU A CA 1
ATOM 1412 C C . LEU A 1 182 ? 4.793 -4.499 -20.519 1.00 86.50 182 LEU A C 1
ATOM 1414 O O . LEU A 1 182 ? 5.418 -5.559 -20.475 1.00 86.50 182 LEU A O 1
ATOM 1418 N N . PRO A 1 183 ? 4.619 -3.848 -21.689 1.00 86.19 183 PRO A N 1
ATOM 1419 C CA . PRO A 1 183 ? 5.269 -4.273 -22.923 1.00 86.19 183 PRO A CA 1
ATOM 1420 C C . PRO A 1 183 ? 6.794 -4.288 -22.771 1.00 86.19 183 PRO A C 1
ATOM 1422 O O . PRO A 1 183 ? 7.370 -3.369 -22.189 1.00 86.19 183 PRO A O 1
ATOM 1425 N N . ALA A 1 184 ? 7.464 -5.272 -23.378 1.00 88.75 184 ALA A N 1
ATOM 1426 C CA . ALA A 1 184 ? 8.908 -5.473 -23.226 1.00 88.75 184 ALA A CA 1
ATOM 1427 C C . ALA A 1 184 ? 9.761 -4.233 -23.566 1.00 88.75 184 ALA A C 1
ATOM 1429 O O . ALA A 1 184 ? 10.788 -4.008 -22.936 1.00 88.75 184 ALA A O 1
ATOM 1430 N N . GLY A 1 185 ? 9.350 -3.415 -24.544 1.00 85.25 185 GLY A N 1
ATOM 1431 C CA . GLY A 1 185 ? 10.035 -2.154 -24.867 1.00 85.25 185 GLY A CA 1
ATOM 1432 C C . GLY A 1 185 ? 10.016 -1.164 -23.698 1.00 85.25 185 GLY A C 1
ATOM 1433 O O . GLY A 1 185 ? 11.071 -0.750 -23.228 1.00 85.25 185 GLY A O 1
ATOM 1434 N N . VAL A 1 186 ? 8.821 -0.887 -23.168 1.00 90.12 186 VAL A N 1
ATOM 1435 C CA . VAL A 1 186 ? 8.613 0.004 -22.013 1.00 90.12 186 VAL A CA 1
ATOM 1436 C C . VAL A 1 186 ? 9.329 -0.532 -20.773 1.00 90.12 186 VAL A C 1
ATOM 1438 O O . VAL A 1 186 ? 9.961 0.224 -20.040 1.00 90.12 186 VAL A O 1
ATOM 1441 N N . LEU A 1 187 ? 9.259 -1.845 -20.545 1.00 93.94 187 LEU A N 1
ATOM 1442 C CA . LEU A 1 187 ? 9.887 -2.479 -19.391 1.00 93.94 187 LEU A CA 1
ATOM 1443 C C . LEU A 1 187 ? 11.421 -2.398 -19.443 1.00 93.94 187 LEU A C 1
ATOM 1445 O O . LEU A 1 187 ? 12.039 -2.147 -18.413 1.00 93.94 187 LEU A O 1
ATOM 1449 N N . ARG A 1 188 ? 12.042 -2.529 -20.625 1.00 95.06 188 ARG A N 1
ATOM 1450 C CA . ARG A 1 188 ? 13.495 -2.325 -20.792 1.00 95.06 188 ARG A CA 1
ATOM 1451 C C . ARG A 1 188 ? 13.918 -0.902 -20.443 1.00 95.06 188 ARG A C 1
ATOM 1453 O O . ARG A 1 188 ? 14.911 -0.721 -19.745 1.00 95.06 188 ARG A O 1
ATOM 1460 N N . GLU A 1 189 ? 13.166 0.099 -20.893 1.00 94.38 189 GLU A N 1
ATOM 1461 C CA . GLU A 1 189 ? 13.438 1.498 -20.540 1.00 94.38 189 GLU A CA 1
ATOM 1462 C C . GLU A 1 189 ? 13.298 1.730 -19.029 1.00 94.38 189 GLU A C 1
ATOM 1464 O O . GLU A 1 189 ? 14.173 2.333 -18.404 1.00 94.38 189 GLU A O 1
ATOM 1469 N N . LEU A 1 190 ? 12.247 1.178 -18.414 1.00 95.75 190 LEU A N 1
ATOM 1470 C CA . LEU A 1 190 ? 12.038 1.261 -16.970 1.00 95.75 190 LEU A CA 1
ATOM 1471 C C . LEU A 1 190 ? 13.165 0.580 -16.175 1.00 95.75 190 LEU A C 1
ATOM 1473 O O . LEU A 1 190 ? 13.598 1.119 -15.160 1.00 95.75 190 LEU A O 1
ATOM 1477 N N . VAL A 1 191 ? 13.679 -0.561 -16.641 1.00 97.81 191 VAL A N 1
ATOM 1478 C CA . VAL A 1 191 ? 14.832 -1.255 -16.040 1.00 97.81 191 VAL A CA 1
ATOM 1479 C C . VAL A 1 191 ? 16.086 -0.378 -16.052 1.00 97.81 191 VAL A C 1
ATOM 1481 O O . VAL A 1 191 ? 16.794 -0.309 -15.045 1.00 97.81 191 VAL A O 1
ATOM 1484 N N . VAL A 1 192 ? 16.350 0.340 -17.150 1.00 97.06 192 VAL A N 1
ATOM 1485 C CA . VAL A 1 192 ? 17.479 1.283 -17.226 1.00 97.06 192 VAL A CA 1
ATOM 1486 C C . VAL A 1 192 ? 17.321 2.391 -16.184 1.00 97.06 192 VAL A C 1
ATOM 1488 O O . VAL A 1 192 ? 18.251 2.642 -15.417 1.00 97.06 192 VAL A O 1
ATOM 1491 N N . LEU A 1 193 ? 16.134 3.000 -16.098 1.00 95.62 193 LEU A N 1
ATOM 1492 C CA . LEU A 1 193 ? 15.841 4.039 -15.105 1.00 95.62 193 LEU A CA 1
ATOM 1493 C C . LEU A 1 193 ? 15.977 3.522 -13.667 1.00 95.62 193 LEU A C 1
ATOM 1495 O O . LEU A 1 193 ? 16.573 4.194 -12.825 1.00 95.62 193 LEU A O 1
ATOM 1499 N N . ALA A 1 194 ? 15.471 2.320 -13.391 1.00 97.06 194 ALA A N 1
ATOM 1500 C CA . ALA A 1 194 ? 15.552 1.679 -12.084 1.00 97.06 194 ALA A CA 1
ATOM 1501 C C . ALA A 1 194 ? 17.002 1.411 -11.663 1.00 97.06 194 ALA A C 1
ATOM 1503 O O . ALA A 1 194 ? 17.388 1.729 -10.537 1.00 97.06 194 ALA A O 1
ATOM 1504 N N . ARG A 1 195 ? 17.837 0.911 -12.580 1.00 97.88 195 ARG A N 1
ATOM 1505 C CA . ARG A 1 195 ? 19.271 0.730 -12.333 1.00 97.88 195 ARG A CA 1
ATOM 1506 C C . ARG A 1 195 ? 19.954 2.059 -12.022 1.00 97.88 195 ARG A C 1
ATOM 1508 O O . ARG A 1 195 ? 20.699 2.144 -11.051 1.00 97.88 195 ARG A O 1
ATOM 1515 N N . THR A 1 196 ? 19.682 3.106 -12.802 1.00 95.94 196 THR A N 1
ATOM 1516 C CA . THR A 1 196 ? 20.244 4.446 -12.561 1.00 95.94 196 THR A CA 1
ATOM 1517 C C . THR A 1 196 ? 19.780 5.037 -11.227 1.00 95.94 196 THR A C 1
ATOM 1519 O O . THR A 1 196 ? 20.554 5.713 -10.554 1.00 95.94 196 THR A O 1
ATOM 1522 N N . ALA A 1 197 ? 18.549 4.744 -10.800 1.00 94.00 197 ALA A N 1
ATOM 1523 C CA . ALA A 1 197 ? 18.031 5.121 -9.485 1.00 94.00 197 ALA A CA 1
ATOM 1524 C C . ALA A 1 197 ? 18.673 4.332 -8.321 1.00 94.00 197 ALA A C 1
ATOM 1526 O O . ALA A 1 197 ? 18.486 4.676 -7.149 1.00 94.00 197 ALA A O 1
ATOM 1527 N N . GLY A 1 198 ? 19.431 3.276 -8.627 1.00 95.62 198 GLY A N 1
ATOM 1528 C CA . GLY A 1 198 ? 20.047 2.388 -7.649 1.00 95.62 198 GLY A CA 1
ATOM 1529 C C . GLY A 1 198 ? 19.052 1.434 -6.995 1.00 95.62 198 GLY A C 1
ATOM 1530 O O . GLY A 1 198 ? 19.183 1.180 -5.802 1.00 95.62 198 GLY A O 1
ATOM 1531 N N . VAL A 1 199 ? 18.038 0.967 -7.734 1.00 96.31 199 VAL A N 1
ATOM 1532 C CA . VAL A 1 199 ? 17.181 -0.148 -7.293 1.00 96.31 199 VAL A CA 1
ATOM 1533 C C . VAL A 1 199 ? 18.038 -1.394 -7.076 1.00 96.31 199 VAL A C 1
ATOM 1535 O O . VAL A 1 199 ? 19.055 -1.583 -7.745 1.00 96.31 199 VAL A O 1
ATOM 1538 N N . GLU A 1 200 ? 17.625 -2.220 -6.122 1.00 95.25 200 GLU A N 1
ATOM 1539 C CA . GLU A 1 200 ? 18.312 -3.434 -5.698 1.00 95.25 200 GLU A CA 1
ATOM 1540 C C . GLU A 1 200 ? 18.640 -4.337 -6.909 1.00 95.25 200 GLU A C 1
ATOM 1542 O O . GLU A 1 200 ? 17.736 -4.642 -7.702 1.00 95.25 200 GLU A O 1
ATOM 1547 N N . PRO A 1 201 ? 19.910 -4.760 -7.091 1.00 96.69 201 PRO A N 1
ATOM 1548 C CA . PRO A 1 201 ? 20.335 -5.551 -8.248 1.00 96.69 201 PRO A CA 1
ATOM 1549 C C . PRO A 1 201 ? 19.536 -6.838 -8.439 1.00 96.69 201 PRO A C 1
ATOM 1551 O O . PRO A 1 201 ? 19.283 -7.235 -9.570 1.00 96.69 201 PRO A O 1
ATOM 1554 N N . GLU A 1 202 ? 19.103 -7.468 -7.351 1.00 96.19 202 GLU A N 1
ATOM 1555 C CA . GLU A 1 202 ? 18.305 -8.690 -7.346 1.00 96.19 202 GLU A CA 1
ATOM 1556 C C . GLU A 1 202 ? 16.898 -8.446 -7.910 1.00 96.19 202 GLU A C 1
ATOM 1558 O O . GLU A 1 202 ? 16.378 -9.279 -8.654 1.00 96.19 202 GLU A O 1
ATOM 1563 N N . VAL A 1 203 ? 16.297 -7.284 -7.620 1.00 96.50 203 VAL A N 1
ATOM 1564 C CA . VAL A 1 203 ? 15.006 -6.868 -8.195 1.00 96.50 203 VAL A CA 1
ATOM 1565 C C . VAL A 1 203 ? 15.172 -6.584 -9.686 1.00 96.50 203 VAL A C 1
ATOM 1567 O O . VAL A 1 203 ? 14.394 -7.079 -10.499 1.00 96.50 203 VAL A O 1
ATOM 1570 N N . VAL A 1 204 ? 16.200 -5.815 -10.059 1.00 97.56 204 VAL A N 1
ATOM 1571 C CA . VAL A 1 204 ? 16.479 -5.474 -11.463 1.00 97.56 204 VAL A CA 1
ATOM 1572 C C . VAL A 1 204 ? 16.774 -6.733 -12.280 1.00 97.56 204 VAL A C 1
ATOM 1574 O O . VAL A 1 204 ? 16.128 -6.966 -13.300 1.00 97.56 204 VAL A O 1
ATOM 1577 N N . GLY A 1 205 ? 17.683 -7.581 -11.799 1.00 96.06 205 GLY A N 1
ATOM 1578 C CA . GLY A 1 205 ? 18.090 -8.816 -12.464 1.00 96.06 205 GLY A CA 1
ATOM 1579 C C . GLY A 1 205 ? 16.936 -9.799 -12.645 1.00 96.06 205 GLY A C 1
ATOM 1580 O O . GLY A 1 205 ? 16.853 -10.463 -13.675 1.00 96.06 205 GLY A O 1
ATOM 1581 N N . ARG A 1 206 ? 15.982 -9.842 -11.703 1.00 95.31 206 ARG A N 1
ATOM 1582 C CA . ARG A 1 206 ? 14.763 -10.649 -11.856 1.00 95.31 206 ARG A CA 1
ATOM 1583 C C . ARG A 1 206 ? 13.907 -10.187 -13.040 1.00 95.31 206 ARG A C 1
ATOM 1585 O O . ARG A 1 206 ? 13.400 -11.023 -13.787 1.00 95.31 206 ARG A O 1
ATOM 1592 N N . VAL A 1 207 ? 13.756 -8.876 -13.234 1.00 95.69 207 VAL A N 1
ATOM 1593 C CA . VAL A 1 207 ? 13.008 -8.318 -14.375 1.00 95.69 207 VAL A CA 1
ATOM 1594 C C . VAL A 1 207 ? 13.759 -8.525 -15.691 1.00 95.69 207 VAL A C 1
ATOM 1596 O O . VAL A 1 207 ? 13.137 -8.777 -16.721 1.00 95.69 207 VAL A O 1
ATOM 1599 N N . GLU A 1 208 ? 15.089 -8.459 -15.674 1.00 95.44 208 GLU A N 1
ATOM 1600 C CA . GLU A 1 208 ? 15.912 -8.750 -16.853 1.00 95.44 208 GLU A CA 1
ATOM 1601 C C . GLU A 1 208 ? 15.783 -10.209 -17.290 1.00 95.44 208 GLU A C 1
ATOM 1603 O O . GLU A 1 208 ? 15.490 -10.465 -18.456 1.00 95.44 208 GLU A O 1
ATOM 1608 N N . ALA A 1 209 ? 15.864 -11.153 -16.351 1.00 93.25 209 ALA A N 1
ATOM 1609 C CA . ALA A 1 209 ? 15.594 -12.558 -16.638 1.00 93.25 209 ALA A CA 1
ATOM 1610 C C . ALA A 1 209 ? 14.169 -12.754 -17.190 1.00 93.25 209 ALA A C 1
ATOM 1612 O O . ALA A 1 209 ? 13.957 -13.501 -18.144 1.00 93.25 209 ALA A O 1
ATOM 1613 N N . TYR A 1 210 ? 13.173 -12.044 -16.641 1.00 92.69 210 TYR A N 1
ATOM 1614 C CA . TYR A 1 210 ? 11.794 -12.093 -17.142 1.00 92.69 210 TYR A CA 1
ATOM 1615 C C . TYR A 1 210 ? 11.689 -11.628 -18.603 1.00 92.69 210 TYR A C 1
ATOM 1617 O O . TYR A 1 210 ? 10.993 -12.254 -19.404 1.00 92.69 210 TYR A O 1
ATOM 1625 N N . LEU A 1 211 ? 12.412 -10.566 -18.967 1.00 92.25 211 LEU A N 1
ATOM 1626 C CA . LEU A 1 211 ? 12.483 -10.053 -20.337 1.00 92.25 211 LEU A CA 1
ATOM 1627 C C . LEU A 1 211 ? 13.147 -11.030 -21.319 1.00 92.25 211 LEU A C 1
ATOM 1629 O O . LEU A 1 211 ? 12.839 -10.969 -22.511 1.00 92.25 211 LEU A O 1
ATOM 1633 N N . GLU A 1 212 ? 14.041 -11.897 -20.841 1.00 91.00 212 GLU A N 1
ATOM 1634 C CA . GLU A 1 212 ? 14.689 -12.942 -21.642 1.00 91.00 212 GLU A CA 1
ATOM 1635 C C . GLU A 1 212 ? 13.776 -14.156 -21.854 1.00 91.00 212 GLU A C 1
ATOM 1637 O O . GLU A 1 212 ? 13.680 -14.663 -22.972 1.00 91.00 212 GLU A O 1
ATOM 1642 N N . CYS A 1 213 ? 13.074 -14.605 -20.808 1.00 86.00 213 CYS A N 1
ATOM 1643 C CA . CYS A 1 213 ? 12.186 -15.769 -20.880 1.00 86.00 213 CYS A CA 1
ATOM 1644 C C . CYS A 1 213 ? 10.854 -15.477 -21.592 1.00 86.00 213 CYS A C 1
ATOM 1646 O O . CYS A 1 213 ? 10.329 -16.340 -22.294 1.00 86.00 213 CYS A O 1
ATOM 1648 N N . GLY A 1 214 ? 10.296 -14.276 -21.397 1.00 72.38 214 GLY A N 1
ATOM 1649 C CA . GLY A 1 214 ? 8.955 -13.898 -21.848 1.00 72.38 214 GLY A CA 1
ATOM 1650 C C . GLY A 1 214 ? 7.805 -14.588 -21.078 1.00 72.38 214 GLY A C 1
ATOM 1651 O O . GLY A 1 214 ? 8.001 -15.608 -20.408 1.00 72.38 214 GLY A O 1
ATOM 1652 N N . PRO A 1 215 ? 6.571 -14.048 -21.135 1.00 67.19 215 PRO A N 1
ATOM 1653 C CA . PRO A 1 215 ? 5.386 -14.717 -20.588 1.00 67.19 215 PRO A CA 1
ATOM 1654 C C . PRO A 1 215 ? 4.979 -15.923 -21.466 1.00 67.19 215 PRO A C 1
ATOM 1656 O O . PRO A 1 215 ? 5.058 -15.813 -22.692 1.00 67.19 215 PRO A O 1
ATOM 1659 N N . PRO A 1 216 ? 4.520 -17.067 -20.902 1.00 63.31 216 PRO A N 1
ATOM 1660 C CA . PRO A 1 216 ? 4.134 -17.312 -19.503 1.00 63.31 216 PRO A CA 1
ATOM 1661 C C . PRO A 1 216 ? 5.248 -17.857 -18.589 1.00 63.31 216 PRO A C 1
ATOM 1663 O O . PRO A 1 216 ? 5.129 -17.732 -17.373 1.00 63.31 216 PRO A O 1
ATOM 1666 N N . ALA A 1 217 ? 6.334 -18.413 -19.139 1.00 67.62 217 ALA A N 1
ATOM 1667 C CA . ALA A 1 217 ? 7.406 -19.048 -18.358 1.00 67.62 217 ALA A CA 1
ATOM 1668 C C . ALA A 1 217 ? 8.075 -18.085 -17.358 1.00 67.62 217 ALA A C 1
ATOM 1670 O O . ALA A 1 217 ? 8.451 -18.476 -16.257 1.00 67.62 217 ALA A O 1
ATOM 1671 N N . GLY A 1 218 ? 8.169 -16.799 -17.705 1.00 73.44 218 GLY A N 1
ATOM 1672 C CA . GLY A 1 218 ? 8.718 -15.785 -16.812 1.00 73.44 218 GLY A CA 1
ATOM 1673 C C . GLY A 1 218 ? 7.815 -15.395 -15.627 1.00 73.44 218 GLY A C 1
ATOM 1674 O O . GLY A 1 218 ? 8.319 -14.836 -14.656 1.00 73.44 218 GLY A O 1
ATOM 1675 N N . ALA A 1 219 ? 6.504 -15.670 -15.666 1.00 77.94 219 ALA A N 1
ATOM 1676 C CA . ALA A 1 219 ? 5.582 -15.258 -14.600 1.00 77.94 219 ALA A CA 1
ATOM 1677 C C . ALA A 1 219 ? 5.777 -16.072 -13.309 1.00 77.94 219 ALA A C 1
ATOM 1679 O O . ALA A 1 219 ? 5.710 -15.515 -12.214 1.00 77.94 219 ALA A O 1
ATOM 1680 N N . GLU A 1 220 ? 6.075 -17.369 -13.427 1.00 81.81 220 GLU A N 1
ATOM 1681 C CA . GLU A 1 220 ? 6.405 -18.221 -12.275 1.00 81.81 220 GLU A CA 1
ATOM 1682 C C . GLU A 1 220 ? 7.674 -17.725 -11.575 1.00 81.81 220 GLU A C 1
ATOM 1684 O O . GLU A 1 220 ? 7.682 -17.550 -10.360 1.00 81.81 220 GLU A O 1
ATOM 1689 N N . MET A 1 221 ? 8.698 -17.372 -12.353 1.00 84.94 221 MET A N 1
ATOM 1690 C CA . MET A 1 221 ? 9.949 -16.808 -11.844 1.00 84.94 221 MET A CA 1
ATOM 1691 C C . MET A 1 221 ? 9.752 -15.456 -11.137 1.00 84.94 221 MET A C 1
ATOM 1693 O O . MET A 1 221 ? 10.409 -15.182 -10.131 1.00 84.94 221 MET A O 1
ATOM 1697 N N . LEU A 1 222 ? 8.859 -14.587 -11.625 1.00 89.06 222 LEU A N 1
ATOM 1698 C CA . LEU A 1 222 ? 8.532 -13.338 -10.922 1.00 89.06 222 LEU A CA 1
ATOM 1699 C C . LEU A 1 222 ? 7.900 -13.609 -9.547 1.00 89.06 222 LEU A C 1
ATOM 1701 O O . LEU A 1 222 ? 8.173 -12.872 -8.602 1.00 89.06 222 LEU A O 1
ATOM 1705 N N . ALA A 1 223 ? 7.107 -14.675 -9.414 1.00 86.31 223 ALA A N 1
ATOM 1706 C CA . ALA A 1 223 ? 6.436 -15.027 -8.164 1.00 86.31 223 ALA A CA 1
ATOM 1707 C C . ALA A 1 223 ? 7.388 -15.561 -7.074 1.00 86.31 223 ALA A C 1
ATOM 1709 O O . ALA A 1 223 ? 7.019 -15.587 -5.898 1.00 86.31 223 ALA A O 1
ATOM 1710 N N . GLU A 1 224 ? 8.596 -15.998 -7.437 1.00 86.31 224 GLU A N 1
ATOM 1711 C CA . GLU A 1 224 ? 9.559 -16.539 -6.478 1.00 86.31 224 GLU A CA 1
ATOM 1712 C C . GLU A 1 224 ? 10.087 -15.463 -5.511 1.00 86.31 224 GLU A C 1
ATOM 1714 O O . GLU A 1 224 ? 10.305 -14.314 -5.916 1.00 86.31 224 GLU A O 1
ATOM 1719 N N . PRO A 1 225 ? 10.390 -15.815 -4.247 1.00 88.88 225 PRO A N 1
ATOM 1720 C CA . PRO A 1 225 ? 11.048 -14.904 -3.315 1.00 88.88 225 PRO A CA 1
ATOM 1721 C C . PRO A 1 225 ? 12.328 -14.298 -3.903 1.00 88.88 225 PRO A C 1
ATOM 1723 O O . PRO A 1 225 ? 13.080 -14.962 -4.621 1.00 88.88 225 PRO A O 1
ATOM 1726 N N . ILE A 1 226 ? 12.595 -13.029 -3.595 1.00 90.88 226 ILE A N 1
ATOM 1727 C CA . ILE A 1 226 ? 13.824 -12.356 -4.024 1.00 90.88 226 ILE A CA 1
ATOM 1728 C C . ILE A 1 226 ? 14.934 -12.676 -3.010 1.00 90.88 226 ILE A C 1
ATOM 1730 O O . ILE A 1 226 ? 14.760 -12.388 -1.821 1.00 90.88 226 ILE A O 1
ATOM 1734 N N . PRO A 1 227 ? 16.064 -13.280 -3.429 1.00 88.38 227 PRO A N 1
ATOM 1735 C CA . PRO A 1 227 ? 17.189 -13.543 -2.535 1.00 88.38 227 PRO A CA 1
ATOM 1736 C C . PRO A 1 227 ? 17.656 -12.265 -1.834 1.00 88.38 227 PRO A C 1
ATOM 1738 O O . PRO A 1 227 ? 17.745 -11.214 -2.459 1.00 88.38 227 PRO A O 1
ATOM 1741 N N . GLY A 1 228 ? 17.912 -12.339 -0.526 1.00 88.88 228 GLY A N 1
ATOM 1742 C CA . GLY A 1 228 ? 18.338 -11.184 0.279 1.00 88.88 228 GLY A CA 1
ATOM 1743 C C . GLY A 1 228 ? 17.243 -10.153 0.585 1.00 88.88 228 GLY A C 1
ATOM 1744 O O . GLY A 1 228 ? 17.398 -9.390 1.532 1.00 88.88 228 GLY A O 1
ATOM 1745 N N . HIS A 1 229 ? 16.113 -10.187 -0.129 1.00 89.88 229 HIS A N 1
ATOM 1746 C CA . HIS A 1 229 ? 15.014 -9.228 0.006 1.00 89.88 229 HIS A CA 1
ATOM 1747 C C . HIS A 1 229 ? 13.670 -9.932 0.237 1.00 89.88 229 HIS A C 1
ATOM 1749 O O . HIS A 1 229 ? 12.772 -9.913 -0.613 1.00 89.88 229 HIS A O 1
ATOM 1755 N N . PRO A 1 230 ? 13.488 -10.573 1.406 1.00 85.69 230 PRO A N 1
ATOM 1756 C CA . PRO A 1 230 ? 12.292 -11.343 1.701 1.00 85.69 230 PRO A CA 1
ATOM 1757 C C . PRO A 1 230 ? 11.035 -10.482 1.850 1.00 85.69 230 PRO A C 1
ATOM 1759 O O . PRO A 1 230 ? 9.965 -11.074 1.919 1.00 85.69 230 PRO A O 1
ATOM 1762 N N . ALA A 1 231 ? 11.095 -9.147 1.870 1.00 88.25 231 ALA A N 1
ATOM 1763 C CA . ALA A 1 231 ? 9.891 -8.314 1.856 1.00 88.25 231 ALA A CA 1
ATOM 1764 C C . ALA A 1 231 ? 9.363 -8.048 0.435 1.00 88.25 231 ALA A C 1
ATOM 1766 O O . ALA A 1 231 ? 8.161 -7.863 0.267 1.00 88.25 231 ALA A O 1
ATOM 1767 N N . PHE A 1 232 ? 10.223 -8.050 -0.588 1.00 93.94 232 PHE A N 1
ATOM 1768 C CA . PHE A 1 232 ? 9.832 -7.679 -1.950 1.00 93.94 232 PHE A CA 1
ATOM 1769 C C . PHE A 1 232 ? 9.168 -8.829 -2.699 1.00 93.94 232 PHE A C 1
ATOM 1771 O O . PHE A 1 232 ? 9.641 -9.970 -2.689 1.00 93.94 232 PHE A O 1
ATOM 1778 N N . ARG A 1 233 ? 8.057 -8.520 -3.364 1.00 92.81 233 ARG A N 1
ATOM 1779 C CA . ARG A 1 233 ? 7.247 -9.459 -4.140 1.00 92.81 233 ARG A CA 1
ATOM 1780 C C . ARG A 1 233 ? 6.839 -8.799 -5.446 1.00 92.81 233 ARG A C 1
ATOM 1782 O O . ARG A 1 233 ? 6.471 -7.630 -5.452 1.00 92.81 233 ARG A O 1
ATOM 1789 N N . PHE A 1 234 ? 6.913 -9.532 -6.552 1.00 92.75 234 PHE A N 1
ATOM 1790 C CA . PHE A 1 234 ? 6.313 -9.054 -7.791 1.00 92.75 234 PHE A CA 1
ATOM 1791 C C . PHE A 1 234 ? 4.816 -9.355 -7.782 1.00 92.75 234 PHE A C 1
ATOM 1793 O O . PHE A 1 234 ? 4.410 -10.488 -7.520 1.00 92.75 234 PHE A O 1
ATOM 1800 N N . CYS A 1 235 ? 4.002 -8.356 -8.117 1.00 88.19 235 CYS A N 1
ATOM 1801 C CA . CYS A 1 235 ? 2.601 -8.563 -8.436 1.00 88.19 235 CYS A CA 1
ATOM 1802 C C . CYS A 1 235 ? 2.525 -9.247 -9.804 1.00 88.19 235 CYS A C 1
ATOM 1804 O O . CYS A 1 235 ? 2.772 -8.659 -10.862 1.00 88.19 235 CYS A O 1
ATOM 1806 N N . VAL A 1 236 ? 2.209 -10.528 -9.767 1.00 82.75 236 VAL A N 1
ATOM 1807 C CA . VAL A 1 236 ? 1.769 -11.295 -10.924 1.00 82.75 236 VAL A CA 1
ATOM 1808 C C . VAL A 1 236 ? 0.271 -11.472 -10.767 1.00 82.75 236 VAL A C 1
ATOM 1810 O O . VAL A 1 236 ? -0.157 -11.836 -9.675 1.00 82.75 236 VAL A O 1
ATOM 1813 N N . ASP A 1 237 ? -0.510 -11.195 -11.815 1.00 61.34 237 ASP A N 1
ATOM 1814 C CA . ASP A 1 237 ? -1.955 -11.444 -11.817 1.00 61.34 237 ASP A CA 1
ATOM 1815 C C . ASP A 1 237 ? -2.189 -12.932 -11.536 1.00 61.34 237 ASP A C 1
ATOM 1817 O O . ASP A 1 237 ? -2.140 -13.789 -12.421 1.00 61.34 237 ASP A O 1
ATOM 1821 N N . ARG A 1 238 ? -2.380 -13.258 -10.263 1.00 50.47 238 ARG A N 1
ATOM 1822 C CA . ARG A 1 238 ? -2.810 -14.561 -9.799 1.00 50.47 238 ARG A CA 1
ATOM 1823 C C . ARG A 1 238 ? -4.238 -14.350 -9.357 1.00 50.47 238 ARG A C 1
ATOM 1825 O O . ARG A 1 238 ? -4.502 -13.546 -8.474 1.00 50.47 238 ARG A O 1
ATOM 1832 N N . ILE A 1 239 ? -5.154 -15.099 -9.955 1.00 37.59 239 ILE A N 1
ATOM 1833 C CA . ILE A 1 239 ? -6.438 -15.350 -9.315 1.00 37.59 239 ILE A CA 1
ATOM 1834 C C . ILE A 1 239 ? -6.093 -16.188 -8.081 1.00 37.59 239 ILE A C 1
ATOM 1836 O O . ILE A 1 239 ? -5.907 -17.400 -8.169 1.00 37.59 239 ILE A O 1
ATOM 1840 N N . THR A 1 240 ? -5.858 -15.530 -6.954 1.00 39.16 240 THR A N 1
ATOM 1841 C CA . THR A 1 240 ? -5.707 -16.190 -5.665 1.00 39.16 240 THR A CA 1
ATOM 1842 C C . THR A 1 240 ? -7.102 -16.554 -5.188 1.00 39.16 240 THR A C 1
ATOM 1844 O O . THR A 1 240 ? -7.938 -15.699 -4.896 1.00 39.16 240 THR A O 1
ATOM 1847 N N . GLU A 1 241 ? -7.373 -17.857 -5.142 1.00 30.59 241 GLU A N 1
ATOM 1848 C CA . GLU A 1 241 ? -8.507 -18.378 -4.393 1.00 30.59 241 GLU A 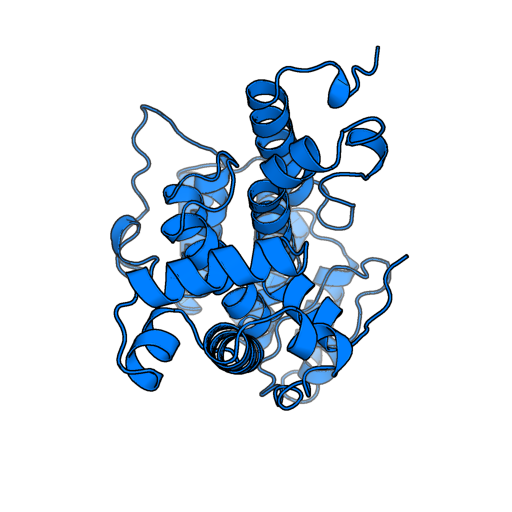CA 1
ATOM 1849 C C . GLU A 1 241 ? -8.362 -17.888 -2.952 1.00 30.59 241 GLU A C 1
ATOM 1851 O O . GLU A 1 241 ? -7.361 -18.164 -2.283 1.00 30.59 241 GLU A O 1
ATOM 1856 N N . HIS A 1 242 ? -9.335 -17.100 -2.497 1.00 36.84 242 HIS A N 1
ATOM 1857 C CA . HIS A 1 242 ? -9.400 -16.709 -1.101 1.00 36.84 242 HIS A CA 1
ATOM 1858 C C . HIS A 1 242 ? -9.508 -17.994 -0.269 1.00 36.84 242 HIS A C 1
ATOM 1860 O O . HIS A 1 242 ? -10.388 -18.815 -0.554 1.00 36.84 242 HIS A O 1
ATOM 1866 N N . PRO A 1 243 ? -8.646 -18.208 0.742 1.00 38.34 243 PRO A N 1
ATOM 1867 C CA . PRO A 1 243 ? -8.878 -19.278 1.697 1.00 38.34 243 PRO A CA 1
ATOM 1868 C C . PRO A 1 243 ? -10.271 -19.056 2.294 1.00 38.34 243 PRO A C 1
ATOM 1870 O O . PRO A 1 243 ? -10.573 -17.968 2.781 1.00 38.34 243 PRO A O 1
ATOM 1873 N N . GLY A 1 244 ? -11.138 -20.060 2.146 1.00 37.88 244 GLY A N 1
ATOM 1874 C CA . GLY A 1 244 ? -12.548 -19.962 2.515 1.00 37.88 244 GLY A CA 1
ATOM 1875 C C . GLY A 1 244 ? -12.759 -19.528 3.966 1.00 37.88 244 GLY A C 1
ATOM 1876 O O . GLY A 1 244 ? -11.876 -19.704 4.808 1.00 37.88 244 GLY A O 1
ATOM 1877 N N . ALA A 1 245 ? -13.950 -18.976 4.218 1.00 39.81 245 ALA A N 1
ATOM 1878 C CA . ALA A 1 245 ? -14.429 -18.434 5.489 1.00 39.81 245 ALA A CA 1
ATOM 1879 C C . ALA A 1 245 ? -13.784 -19.103 6.721 1.00 39.81 245 ALA A C 1
ATOM 1881 O O . ALA A 1 245 ? -13.991 -20.305 6.948 1.00 39.81 245 ALA A O 1
ATOM 1882 N N . PRO A 1 246 ? -13.012 -18.367 7.541 1.00 51.03 246 PRO A N 1
ATOM 1883 C CA . PRO A 1 246 ? -12.491 -18.928 8.772 1.00 51.03 246 PRO A CA 1
ATOM 1884 C C . PRO A 1 246 ? -13.662 -19.208 9.717 1.00 51.03 246 PRO A C 1
ATOM 1886 O O . PRO A 1 246 ? -14.450 -18.326 10.056 1.00 51.03 246 PRO A O 1
ATOM 1889 N N . GLN A 1 247 ? -13.792 -20.462 10.142 1.00 53.84 247 GLN A N 1
ATOM 1890 C CA . GLN A 1 247 ? -14.812 -20.860 11.107 1.00 53.84 247 GLN A CA 1
ATOM 1891 C C . GLN A 1 247 ? -14.504 -20.199 12.453 1.00 53.84 247 GLN A C 1
ATOM 1893 O O . GLN A 1 247 ? -13.417 -20.376 13.007 1.00 53.84 247 GLN A O 1
ATOM 1898 N N . LEU A 1 248 ? -15.459 -19.419 12.971 1.00 57.78 248 LEU A N 1
ATOM 1899 C CA . LEU A 1 248 ? -15.328 -18.762 14.269 1.00 57.78 248 LEU A CA 1
ATOM 1900 C C . LEU A 1 248 ? -15.089 -19.807 15.360 1.00 57.78 248 LEU A C 1
ATOM 1902 O O . LEU A 1 248 ? -15.875 -20.742 15.526 1.00 57.78 248 LEU A O 1
ATOM 1906 N N . ARG A 1 249 ? -14.024 -19.628 16.141 1.00 66.56 249 ARG A N 1
ATOM 1907 C CA . ARG A 1 249 ? -13.787 -20.458 17.322 1.00 66.56 249 ARG A CA 1
ATOM 1908 C C . ARG A 1 249 ? -14.868 -20.213 18.380 1.00 66.56 249 ARG A C 1
ATOM 1910 O O . ARG A 1 249 ? -15.310 -19.080 18.577 1.00 66.56 249 ARG A O 1
ATOM 1917 N N . SER A 1 250 ? -15.264 -21.268 19.090 1.00 62.12 250 SER A N 1
ATOM 1918 C CA . SER A 1 250 ? -16.357 -21.226 20.073 1.00 62.12 250 SER A CA 1
ATOM 1919 C C . SER A 1 250 ? -16.103 -20.255 21.231 1.00 62.12 250 SER A C 1
ATOM 1921 O O . SER A 1 250 ? -17.030 -19.593 21.680 1.00 62.12 250 SER A O 1
ATOM 1923 N N . ASP A 1 251 ? -14.847 -20.103 21.658 1.00 72.38 251 ASP A N 1
ATOM 1924 C CA . ASP A 1 251 ? -14.427 -19.165 22.709 1.00 72.38 251 ASP A CA 1
ATOM 1925 C C . ASP A 1 251 ? -14.598 -17.690 22.309 1.00 72.38 251 ASP A C 1
ATOM 1927 O O . ASP A 1 251 ? -14.790 -16.825 23.161 1.00 72.38 251 ASP A O 1
ATOM 1931 N N . ILE A 1 252 ? -14.566 -17.392 21.009 1.00 74.19 252 ILE A N 1
ATOM 1932 C CA . ILE A 1 252 ? -14.801 -16.047 20.469 1.00 74.19 252 ILE A CA 1
ATOM 1933 C C . ILE A 1 252 ? -16.297 -15.767 20.341 1.00 74.19 252 ILE A C 1
ATOM 1935 O O . ILE A 1 252 ? -16.742 -14.661 20.652 1.00 74.19 252 ILE A O 1
ATOM 1939 N N . VAL A 1 253 ? -17.079 -16.764 19.915 1.00 70.00 253 VAL A N 1
ATOM 1940 C CA . VAL A 1 253 ? -18.541 -16.650 19.802 1.00 70.00 253 VAL A CA 1
ATOM 1941 C C . VAL A 1 253 ? -19.164 -16.306 21.157 1.00 70.00 253 VAL A C 1
ATOM 1943 O O . VAL A 1 253 ? -20.043 -15.455 21.214 1.00 70.00 253 VAL A O 1
ATOM 1946 N N . GLU A 1 254 ? -18.656 -16.874 22.253 1.00 78.88 254 GLU A N 1
ATOM 1947 C CA . GLU A 1 254 ? -19.150 -16.600 23.612 1.00 78.88 254 GLU A CA 1
ATOM 1948 C C . GLU A 1 254 ? -18.925 -15.148 24.090 1.00 78.88 254 GLU A C 1
ATOM 1950 O O . GLU A 1 254 ? -19.642 -14.667 24.968 1.00 78.88 254 GLU A O 1
ATOM 1955 N N . LEU A 1 255 ? -17.960 -14.418 23.513 1.00 84.25 255 LEU A N 1
ATOM 1956 C CA . LEU A 1 255 ? -17.670 -13.016 23.862 1.00 84.25 255 LEU A CA 1
ATOM 1957 C C . LEU A 1 255 ? -18.552 -12.011 23.100 1.00 84.25 255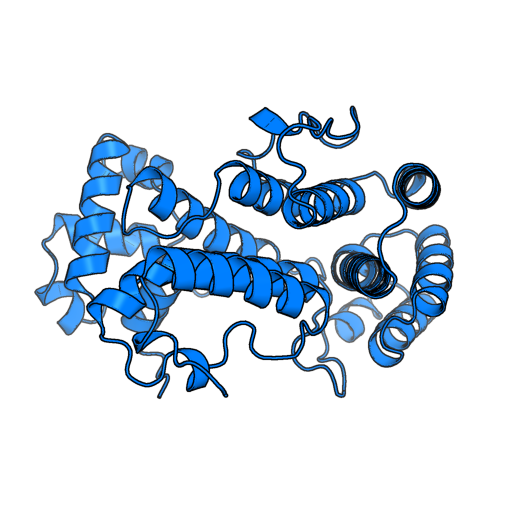 LEU A C 1
ATOM 1959 O O . LEU A 1 255 ? -18.679 -10.840 23.491 1.00 84.25 255 LEU A O 1
ATOM 1963 N N . LEU A 1 256 ? -19.153 -12.445 21.995 1.00 89.12 256 LEU A N 1
ATOM 1964 C CA . LEU A 1 256 ? -19.932 -11.611 21.089 1.00 89.12 256 LEU A CA 1
ATOM 1965 C C . LEU A 1 256 ? -21.433 -11.856 21.288 1.00 89.12 256 LEU A C 1
ATOM 1967 O O . LEU A 1 256 ? -21.874 -12.951 21.605 1.00 89.12 256 LEU A O 1
ATOM 1971 N N . SER A 1 257 ? -22.245 -10.818 21.097 1.00 91.12 257 SER A N 1
ATOM 1972 C CA . SER A 1 257 ? -23.687 -11.016 20.901 1.00 91.12 257 SER A CA 1
ATOM 1973 C C . SER A 1 257 ? -23.949 -11.685 19.551 1.00 91.12 257 SER A C 1
ATOM 1975 O O . SER A 1 257 ? -23.146 -11.529 18.632 1.00 91.12 257 SER A O 1
ATOM 1977 N N . ASP A 1 258 ? -25.111 -12.318 19.381 1.00 86.19 258 ASP A N 1
ATOM 1978 C CA . ASP A 1 258 ? -25.510 -12.950 18.112 1.00 86.19 258 ASP A CA 1
ATOM 1979 C C . ASP A 1 258 ? -25.332 -12.014 16.909 1.00 86.19 258 ASP A C 1
ATOM 1981 O O . ASP A 1 258 ? -24.850 -12.407 15.848 1.00 86.19 258 ASP A O 1
ATOM 1985 N N . ARG A 1 259 ? -25.676 -10.730 17.083 1.00 89.88 259 ARG A N 1
ATOM 1986 C CA . ARG A 1 259 ? -25.544 -9.729 16.020 1.00 89.88 259 ARG A CA 1
ATOM 1987 C C . ARG A 1 259 ? -24.091 -9.374 15.727 1.00 89.88 259 ARG A C 1
ATOM 1989 O O . ARG A 1 259 ? -23.745 -9.188 14.566 1.00 89.88 259 ARG A O 1
ATOM 1996 N N . GLU A 1 260 ? -23.255 -9.269 16.756 1.00 92.81 260 GLU A N 1
ATOM 1997 C CA . GLU A 1 260 ? -21.821 -9.031 16.585 1.00 92.81 260 GLU A CA 1
ATOM 1998 C C . GLU A 1 260 ? -21.140 -10.232 15.931 1.00 92.81 260 GLU A C 1
ATOM 2000 O O . GLU A 1 260 ? -20.375 -10.024 15.001 1.00 92.81 260 GLU A O 1
ATOM 2005 N N . ALA A 1 261 ? -21.476 -11.463 16.327 1.00 87.56 261 ALA A N 1
ATOM 2006 C CA . ALA A 1 261 ? -20.962 -12.672 15.690 1.00 87.56 261 ALA A CA 1
ATOM 2007 C C . ALA A 1 261 ? -21.319 -12.710 14.195 1.00 87.56 261 ALA A C 1
ATOM 2009 O O . ALA A 1 261 ? -20.452 -12.970 13.365 1.00 87.56 261 ALA A O 1
ATOM 2010 N N . HIS A 1 262 ? -22.559 -12.362 13.835 1.00 85.12 262 HIS A N 1
ATOM 2011 C CA . HIS A 1 262 ? -22.996 -12.314 12.436 1.00 85.12 262 HIS A CA 1
ATOM 2012 C C . HIS A 1 262 ? -22.218 -11.270 11.617 1.00 85.12 262 HIS A C 1
ATOM 2014 O O . HIS A 1 262 ? -21.784 -11.546 10.502 1.00 85.12 262 HIS A O 1
ATOM 2020 N N . VAL A 1 263 ? -21.989 -10.084 12.193 1.00 88.19 263 VAL A N 1
ATOM 2021 C CA . VAL A 1 263 ? -21.135 -9.050 11.589 1.00 88.19 263 VAL A CA 1
ATOM 2022 C C . VAL A 1 263 ? -19.689 -9.544 11.467 1.00 88.19 263 VAL A C 1
ATOM 2024 O O . VAL A 1 263 ? -19.067 -9.328 10.434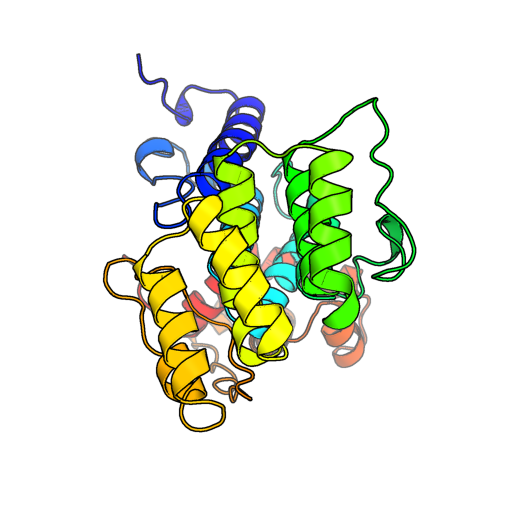 1.00 88.19 263 VAL A O 1
ATOM 2027 N N . THR A 1 264 ? -19.152 -10.232 12.477 1.00 83.88 264 THR A N 1
ATOM 2028 C CA . THR A 1 264 ? -17.793 -10.790 12.450 1.00 83.88 264 THR A CA 1
ATOM 2029 C C . THR A 1 264 ? -17.606 -11.811 11.330 1.00 83.88 264 THR A C 1
ATOM 2031 O O . THR A 1 264 ? -16.559 -11.774 10.695 1.00 83.88 264 THR A O 1
ATOM 2034 N N . VAL A 1 265 ? -18.596 -12.669 11.047 1.00 80.00 265 VAL A N 1
ATOM 2035 C CA . VAL A 1 265 ? -18.540 -13.607 9.906 1.00 80.00 265 VAL A CA 1
ATOM 2036 C C . VAL A 1 265 ? -18.425 -12.848 8.587 1.00 80.00 265 VAL A C 1
ATOM 2038 O O . VAL A 1 265 ? -17.484 -13.071 7.838 1.00 80.00 265 VAL A O 1
ATOM 2041 N N . LEU A 1 266 ? -19.305 -11.874 8.343 1.00 77.88 266 LEU A N 1
ATOM 2042 C CA . LEU A 1 266 ? -19.271 -11.097 7.099 1.00 77.88 266 LEU A CA 1
ATOM 2043 C C . LEU A 1 266 ? -17.956 -10.311 6.944 1.00 77.88 266 LEU A C 1
ATOM 2045 O O . LEU A 1 266 ? -17.392 -10.227 5.856 1.00 77.88 266 LEU A O 1
ATOM 2049 N N . LEU A 1 267 ? -17.421 -9.775 8.045 1.00 73.88 267 LEU A N 1
ATOM 2050 C CA . LEU A 1 267 ? -16.096 -9.152 8.053 1.00 73.88 267 LEU A CA 1
ATOM 2051 C C . LEU A 1 267 ? -14.969 -10.167 7.847 1.00 73.88 267 LEU A C 1
ATOM 2053 O O . LEU A 1 267 ? -13.921 -9.801 7.323 1.00 73.88 267 LEU A O 1
ATOM 2057 N N . ALA A 1 268 ? -15.127 -11.420 8.249 1.00 72.12 268 ALA A N 1
ATOM 2058 C CA . ALA A 1 268 ? -14.142 -12.445 7.944 1.00 72.12 268 ALA A CA 1
ATOM 2059 C C . ALA A 1 268 ? -14.171 -12.833 6.454 1.00 72.12 268 ALA A C 1
ATOM 2061 O O . ALA A 1 268 ? -13.123 -13.112 5.880 1.00 72.12 268 ALA A O 1
ATOM 2062 N N . ASP A 1 269 ? -15.343 -12.731 5.824 1.00 66.25 269 ASP A N 1
ATOM 2063 C CA . ASP A 1 269 ? -15.598 -13.075 4.419 1.00 66.25 269 ASP A CA 1
ATOM 2064 C C . ASP A 1 269 ? -15.259 -11.959 3.414 1.00 66.25 269 ASP A C 1
ATOM 2066 O O . ASP A 1 269 ? -15.605 -12.040 2.239 1.00 66.25 269 ASP A O 1
ATOM 2070 N N . GLY A 1 270 ? -14.584 -10.893 3.846 1.00 61.62 270 GLY A N 1
ATOM 2071 C CA . GLY A 1 270 ? -14.173 -9.808 2.946 1.00 61.62 270 GLY A CA 1
ATOM 2072 C C . GLY A 1 270 ? -15.173 -8.651 2.822 1.00 61.62 270 GLY A C 1
ATOM 2073 O O . GLY A 1 270 ? -14.765 -7.566 2.412 1.00 61.62 270 GLY A O 1
ATOM 2074 N N . ALA A 1 271 ? -16.398 -8.771 3.351 1.00 67.69 271 ALA A N 1
ATOM 2075 C CA . ALA A 1 271 ? -17.408 -7.715 3.242 1.00 67.69 271 ALA A CA 1
ATOM 2076 C C . ALA A 1 271 ? -16.990 -6.390 3.915 1.00 67.69 271 ALA A C 1
ATOM 2078 O O . ALA A 1 271 ? -16.440 -6.383 5.022 1.00 67.69 271 ALA A O 1
ATOM 2079 N N . ASN A 1 272 ? -17.272 -5.259 3.269 1.00 69.12 272 ASN A N 1
ATOM 2080 C CA . ASN A 1 272 ? -17.110 -3.916 3.833 1.00 69.12 272 ASN A CA 1
ATOM 2081 C C . ASN A 1 272 ? -18.383 -3.454 4.579 1.00 69.12 272 ASN A C 1
ATOM 2083 O O . ASN A 1 272 ? -19.433 -4.090 4.519 1.00 69.12 272 ASN A O 1
ATOM 2087 N N . ALA A 1 273 ? -18.332 -2.327 5.301 1.00 73.00 273 ALA A N 1
ATOM 2088 C CA . ALA A 1 273 ? -19.477 -1.885 6.112 1.00 73.00 273 ALA A CA 1
ATOM 2089 C C . ALA A 1 273 ? -20.749 -1.559 5.309 1.00 73.00 273 ALA A C 1
ATOM 2091 O O . ALA A 1 273 ? -21.848 -1.636 5.865 1.00 73.00 273 ALA A O 1
ATOM 2092 N N . VAL A 1 274 ? -20.616 -1.197 4.029 1.00 71.19 274 VAL A N 1
ATOM 2093 C CA . VAL A 1 274 ? -21.759 -0.957 3.137 1.00 71.19 274 VAL A CA 1
ATOM 2094 C C . VAL A 1 274 ? -22.418 -2.281 2.772 1.00 71.19 274 VAL A C 1
ATOM 2096 O O . VAL A 1 274 ? -23.629 -2.421 2.933 1.00 71.19 274 VAL A O 1
ATOM 2099 N N . GLU A 1 275 ? -21.620 -3.265 2.366 1.00 71.56 275 GLU A N 1
ATOM 2100 C CA . GLU A 1 275 ? -22.074 -4.620 2.037 1.00 71.56 275 GLU A CA 1
ATOM 2101 C C . GLU A 1 275 ? -22.724 -5.295 3.244 1.00 71.56 275 GLU A C 1
ATOM 2103 O O . GLU A 1 275 ? -23.849 -5.775 3.147 1.00 71.56 275 GLU A O 1
ATOM 2108 N N . VAL A 1 276 ? -22.088 -5.222 4.418 1.00 80.75 276 VAL A N 1
ATOM 2109 C CA . VAL A 1 276 ? -22.652 -5.740 5.674 1.00 80.75 276 VAL A CA 1
ATOM 2110 C C . VAL A 1 276 ? -23.971 -5.042 6.022 1.00 80.75 276 VAL A C 1
ATOM 2112 O O . VAL A 1 276 ? -24.903 -5.679 6.508 1.00 80.75 276 VAL A O 1
ATOM 2115 N N . GLY A 1 277 ? -24.075 -3.731 5.788 1.00 83.88 277 GLY A N 1
ATOM 2116 C CA . GLY A 1 277 ? -25.301 -2.974 6.053 1.00 83.88 277 GLY A CA 1
ATOM 2117 C C . GLY A 1 277 ? -26.447 -3.402 5.147 1.00 83.88 277 GLY A C 1
ATOM 2118 O O . GLY A 1 277 ? -27.565 -3.610 5.624 1.00 83.88 277 GLY A O 1
ATOM 2119 N N . SER A 1 278 ? -26.141 -3.590 3.863 1.00 83.06 278 SER A N 1
ATOM 2120 C CA . SER A 1 278 ? -27.072 -4.115 2.868 1.00 83.06 278 SER A CA 1
ATOM 2121 C C . SER A 1 278 ? -27.545 -5.523 3.235 1.00 83.06 278 SER A C 1
ATOM 2123 O O . SER A 1 278 ? -28.749 -5.757 3.306 1.00 83.06 278 SER A O 1
ATOM 2125 N N . GLU A 1 279 ? -26.613 -6.427 3.543 1.00 84.56 279 GLU A N 1
ATOM 2126 C CA . GLU A 1 279 ? -26.896 -7.829 3.872 1.00 84.56 279 GLU A CA 1
ATOM 2127 C C . GLU A 1 279 ? -27.751 -7.961 5.139 1.00 84.56 279 GLU A C 1
ATOM 2129 O O . GLU A 1 279 ? -28.708 -8.729 5.207 1.00 84.56 279 GLU A O 1
ATOM 2134 N N . LEU A 1 280 ? -27.442 -7.163 6.162 1.00 90.50 280 LEU A N 1
ATOM 2135 C CA . LEU A 1 280 ? -28.104 -7.246 7.460 1.00 90.50 280 LEU A CA 1
ATOM 2136 C C . LEU A 1 280 ? -29.334 -6.334 7.592 1.00 90.50 280 LEU A C 1
ATOM 2138 O O . LEU A 1 280 ? -29.953 -6.324 8.665 1.00 90.50 280 LEU A O 1
ATOM 2142 N N . GLY A 1 281 ? -29.672 -5.560 6.554 1.00 92.00 281 GLY A N 1
ATOM 2143 C CA . GLY A 1 281 ? -30.794 -4.618 6.548 1.00 92.00 281 GLY A CA 1
ATOM 2144 C C . GLY A 1 281 ? -30.664 -3.497 7.586 1.00 92.00 281 GLY A C 1
ATOM 2145 O O . GLY A 1 281 ? -31.658 -3.085 8.184 1.00 92.00 281 GLY A O 1
ATOM 2146 N N . ILE A 1 282 ? -29.442 -3.029 7.858 1.00 92.81 282 ILE A N 1
ATOM 2147 C CA . ILE A 1 282 ? -29.153 -1.981 8.851 1.00 92.81 282 ILE A CA 1
ATOM 2148 C C . ILE A 1 282 ? -28.299 -0.867 8.255 1.00 92.81 282 ILE A C 1
ATOM 2150 O O . ILE A 1 282 ? -27.586 -1.047 7.275 1.00 92.81 282 ILE A O 1
ATOM 2154 N N . SER A 1 283 ? -28.349 0.317 8.868 1.00 86.50 283 SER A N 1
ATOM 2155 C CA . SER A 1 283 ? -27.547 1.446 8.394 1.00 86.50 283 SER A CA 1
ATOM 2156 C C . SER A 1 283 ? -26.045 1.160 8.509 1.00 86.50 283 SER A C 1
ATOM 2158 O O . SER A 1 283 ? -25.610 0.531 9.479 1.00 86.50 283 SER A O 1
ATOM 2160 N N . VAL A 1 284 ? -25.244 1.718 7.592 1.00 76.19 284 VAL A N 1
ATOM 2161 C CA . VAL A 1 284 ? -23.769 1.683 7.662 1.00 76.19 284 VAL A CA 1
ATOM 2162 C C . VAL A 1 284 ? -23.287 2.154 9.037 1.00 76.19 284 VAL A C 1
ATOM 2164 O O . VAL A 1 284 ? -22.464 1.504 9.668 1.00 76.19 284 VAL A O 1
ATOM 2167 N N . ARG A 1 285 ? -23.891 3.211 9.592 1.00 74.62 285 ARG A N 1
ATOM 2168 C CA . ARG A 1 285 ? -23.578 3.715 10.940 1.00 74.62 285 ARG A CA 1
ATOM 2169 C C . ARG A 1 285 ? -23.813 2.679 12.051 1.00 74.62 285 ARG A C 1
ATOM 2171 O O . ARG A 1 285 ? -23.077 2.659 13.040 1.00 74.62 285 ARG A O 1
ATOM 2178 N N . THR A 1 286 ? -24.836 1.838 11.915 1.00 87.94 286 THR A N 1
ATOM 2179 C CA . THR A 1 286 ? -25.134 0.748 12.858 1.00 87.94 286 THR A CA 1
ATOM 2180 C C . THR A 1 286 ? -24.104 -0.370 12.733 1.00 87.94 286 THR A C 1
ATOM 2182 O O . THR A 1 286 ? -23.578 -0.823 13.747 1.00 87.94 286 THR A O 1
ATOM 2185 N N . VAL A 1 287 ? -23.755 -0.765 11.505 1.00 87.50 287 VAL A N 1
ATOM 2186 C CA . VAL A 1 287 ? -22.684 -1.739 11.231 1.00 87.50 287 VAL A CA 1
ATOM 2187 C C . VAL A 1 287 ? -21.367 -1.283 11.844 1.00 87.50 287 VAL A C 1
ATOM 2189 O O . VAL A 1 287 ? -20.729 -2.011 12.600 1.00 87.50 287 VAL A O 1
ATOM 2192 N N . GLN A 1 288 ? -21.011 -0.030 11.585 1.00 80.06 288 GLN A N 1
ATOM 2193 C CA . GLN A 1 288 ? -19.849 0.628 12.149 1.00 80.06 288 GLN A CA 1
ATOM 2194 C C . GLN A 1 288 ? -19.835 0.532 13.682 1.00 80.06 288 GLN A C 1
ATOM 2196 O O . GLN A 1 288 ? -18.816 0.177 14.263 1.00 80.06 288 GLN A O 1
ATOM 2201 N N . ALA A 1 289 ? -20.965 0.771 14.360 1.00 83.62 289 ALA A N 1
ATOM 2202 C CA . ALA A 1 289 ? -21.062 0.615 15.814 1.00 83.62 289 ALA A CA 1
ATOM 2203 C C . ALA A 1 289 ? -20.829 -0.831 16.291 1.00 83.62 289 ALA A C 1
ATOM 2205 O O . ALA A 1 289 ? -20.170 -1.021 17.317 1.00 83.62 289 ALA A O 1
ATOM 2206 N N . HIS A 1 290 ? -21.317 -1.833 15.552 1.00 91.25 290 HIS A N 1
ATOM 2207 C CA . HIS A 1 290 ? -21.028 -3.240 15.839 1.00 91.25 290 HIS A CA 1
ATOM 2208 C C . HIS A 1 290 ? -19.532 -3.542 15.713 1.00 91.25 290 HIS A C 1
ATOM 2210 O O . HIS A 1 290 ? -18.959 -4.101 16.644 1.00 91.25 290 HIS A O 1
ATOM 2216 N N . ILE A 1 291 ? -18.881 -3.084 14.640 1.00 84.31 291 ILE A N 1
ATOM 2217 C CA . ILE A 1 291 ? -17.431 -3.232 14.415 1.00 84.31 291 ILE A CA 1
ATOM 2218 C C . ILE A 1 291 ? -16.629 -2.674 15.593 1.00 84.31 291 ILE A C 1
ATOM 2220 O O . ILE A 1 291 ? -15.761 -3.361 16.130 1.00 84.31 291 ILE A O 1
ATOM 2224 N N . ARG A 1 292 ? -16.981 -1.472 16.077 1.00 79.88 292 ARG A N 1
ATOM 2225 C CA . ARG A 1 292 ? -16.337 -0.877 17.264 1.00 79.88 292 ARG A CA 1
ATOM 2226 C C . ARG A 1 292 ? -16.419 -1.761 18.494 1.00 79.88 292 ARG A C 1
ATOM 2228 O O . ARG A 1 292 ? -15.451 -1.886 19.242 1.00 79.88 292 ARG A O 1
ATOM 2235 N N . SER A 1 293 ? -17.593 -2.331 18.728 1.00 86.00 293 SER A N 1
ATOM 2236 C CA . SER A 1 293 ? -17.819 -3.194 19.878 1.00 86.00 293 SER A CA 1
ATOM 2237 C C . SER A 1 293 ? -17.049 -4.509 19.745 1.00 86.00 293 SER A C 1
ATOM 2239 O O . SER A 1 293 ? -16.405 -4.912 20.711 1.00 86.00 293 SER A O 1
ATOM 2241 N N . ILE A 1 294 ? -17.033 -5.112 18.550 1.00 89.81 294 ILE A N 1
ATOM 2242 C CA . ILE A 1 294 ? -16.280 -6.335 18.235 1.00 89.81 294 ILE A CA 1
ATOM 2243 C C . ILE A 1 294 ? -14.789 -6.126 18.502 1.00 89.81 294 ILE A C 1
ATOM 2245 O O . ILE A 1 294 ? -14.205 -6.871 19.285 1.00 89.81 294 ILE A O 1
ATOM 2249 N N . TYR A 1 295 ? -14.182 -5.084 17.924 1.00 83.06 295 TYR A N 1
ATOM 2250 C CA . TYR A 1 295 ? -12.740 -4.833 18.053 1.00 83.06 295 TYR A CA 1
ATOM 2251 C C . TYR A 1 295 ? -12.343 -4.648 19.519 1.00 83.06 295 TYR A C 1
ATOM 2253 O O . TYR A 1 295 ? -11.415 -5.289 20.010 1.00 83.06 295 TYR A O 1
ATOM 2261 N N . ARG A 1 296 ? -13.133 -3.864 20.264 1.00 83.44 296 ARG A N 1
ATOM 2262 C CA . ARG A 1 296 ? -12.936 -3.668 21.704 1.00 83.44 296 ARG A CA 1
ATOM 2263 C C . ARG A 1 296 ? -13.083 -4.966 22.504 1.00 83.44 296 ARG A C 1
ATOM 2265 O O . ARG A 1 296 ? -12.280 -5.205 23.397 1.00 83.44 296 ARG A O 1
ATOM 2272 N N . LYS A 1 297 ? -14.107 -5.781 22.228 1.00 86.50 297 LYS A N 1
ATOM 2273 C CA . LYS A 1 297 ? -14.364 -7.042 22.949 1.00 86.50 297 LYS A CA 1
ATOM 2274 C C . LYS A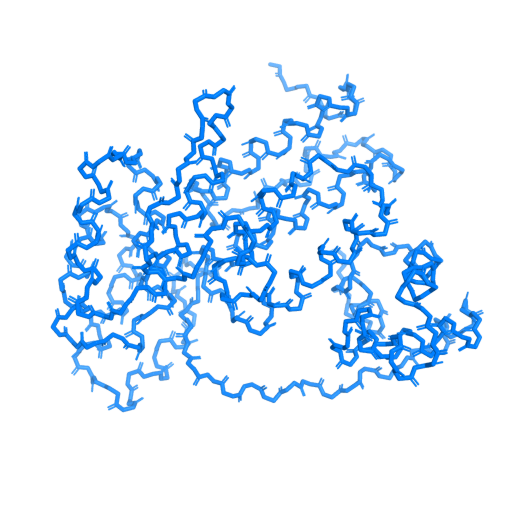 1 297 ? -13.279 -8.085 22.705 1.00 86.50 297 LYS A C 1
ATOM 2276 O O . LYS A 1 297 ? -12.958 -8.845 23.611 1.00 86.50 297 LYS A O 1
ATOM 2281 N N . LEU A 1 298 ? -12.728 -8.111 21.496 1.00 84.88 298 LEU A N 1
ATOM 2282 C CA . LEU A 1 298 ? -11.721 -9.089 21.093 1.00 84.88 298 LEU A CA 1
ATOM 2283 C C . LEU A 1 298 ? -10.283 -8.594 21.292 1.00 84.88 298 LEU A C 1
ATOM 2285 O O . LEU A 1 298 ? -9.348 -9.373 21.114 1.00 84.88 298 LEU A O 1
ATOM 2289 N N . GLY A 1 299 ? -10.101 -7.327 21.681 1.00 76.50 299 GLY A N 1
ATOM 2290 C CA . GLY A 1 299 ? -8.786 -6.720 21.886 1.00 76.50 299 GLY A CA 1
ATOM 2291 C C . GLY A 1 299 ? -7.973 -6.598 20.597 1.00 76.50 299 GLY A C 1
ATOM 2292 O O . GLY A 1 299 ? -6.748 -6.629 20.650 1.00 76.50 299 GLY A O 1
ATOM 2293 N N . VAL A 1 300 ? -8.647 -6.499 19.448 1.00 78.38 300 VAL A N 1
ATOM 2294 C CA . VAL A 1 300 ? -8.015 -6.401 18.127 1.00 78.38 300 VAL A CA 1
ATOM 2295 C C . VAL A 1 300 ? -8.113 -4.976 17.601 1.00 78.38 300 VAL A C 1
ATOM 2297 O O . VAL A 1 300 ? -9.120 -4.295 17.794 1.00 78.38 300 VAL A O 1
ATOM 2300 N N . GLY A 1 301 ? -7.047 -4.522 16.951 1.00 66.50 301 GLY A N 1
ATOM 2301 C CA . GLY A 1 301 ? -6.950 -3.197 16.350 1.00 66.50 301 GLY A CA 1
ATOM 2302 C C . GLY A 1 301 ? -7.256 -3.167 14.856 1.00 66.50 301 GLY A C 1
ATOM 2303 O O . GLY A 1 301 ? -7.545 -2.091 14.357 1.00 66.50 301 GLY A O 1
ATOM 2304 N N . SER A 1 302 ? -7.198 -4.302 14.152 1.00 63.06 302 SER A N 1
ATOM 2305 C CA . SER A 1 302 ? -7.499 -4.426 12.714 1.00 63.06 302 SER A CA 1
ATOM 2306 C C . SER A 1 302 ? -8.357 -5.639 12.405 1.00 63.06 302 SER A C 1
ATOM 2308 O O . SER A 1 302 ? -8.412 -6.599 13.173 1.00 63.06 302 SER A O 1
ATOM 2310 N N . ARG A 1 303 ? -8.921 -5.644 11.201 1.00 73.00 303 ARG A N 1
ATOM 2311 C CA . ARG A 1 303 ? -9.502 -6.803 10.528 1.00 73.00 303 ARG A CA 1
ATOM 2312 C C . ARG A 1 303 ? -8.482 -7.918 10.351 1.00 73.00 303 ARG A C 1
ATOM 2314 O O . ARG A 1 303 ? -8.831 -9.074 10.535 1.00 73.00 303 ARG A O 1
ATOM 2321 N N . LEU A 1 304 ? -7.222 -7.604 10.046 1.00 66.12 304 LEU A N 1
ATOM 2322 C CA . LEU A 1 304 ? -6.178 -8.629 9.958 1.00 66.12 304 LEU A CA 1
ATOM 2323 C C . LEU A 1 304 ? -5.921 -9.276 11.325 1.00 66.12 304 LEU A C 1
ATOM 2325 O O . LEU A 1 304 ? -5.857 -10.497 11.426 1.00 66.12 304 LEU A O 1
ATOM 2329 N N . GLN A 1 305 ? -5.830 -8.474 12.390 1.00 68.38 305 GLN A N 1
ATOM 2330 C CA . GLN A 1 305 ? -5.719 -8.996 13.754 1.00 68.38 305 GLN A CA 1
ATOM 2331 C C . GLN A 1 305 ? -6.977 -9.759 14.171 1.00 68.38 305 GLN A C 1
ATOM 2333 O O . GLN A 1 305 ? -6.858 -10.787 14.829 1.00 68.38 305 GLN A O 1
ATOM 2338 N N . LEU A 1 306 ? -8.166 -9.304 13.760 1.00 77.25 306 LEU A N 1
ATOM 2339 C CA . LEU A 1 306 ? -9.415 -10.042 13.914 1.00 77.25 306 LEU A CA 1
ATOM 2340 C C . LEU A 1 306 ? -9.285 -11.414 13.249 1.00 77.25 306 LEU A C 1
ATOM 2342 O O . LEU A 1 306 ? -9.397 -12.415 13.941 1.00 77.25 306 LEU A O 1
ATOM 2346 N N . LEU A 1 307 ? -8.960 -11.475 11.956 1.00 73.88 307 LEU A N 1
ATOM 2347 C CA . LEU A 1 307 ? -8.771 -12.715 11.200 1.00 73.88 307 LEU A CA 1
ATOM 2348 C C . LEU A 1 307 ? -7.735 -13.639 11.848 1.00 73.88 307 LEU A C 1
ATOM 2350 O O . LEU A 1 307 ? -8.015 -14.821 12.028 1.00 73.88 307 LEU A O 1
ATOM 2354 N N . ALA A 1 308 ? -6.575 -13.117 12.255 1.00 70.00 308 ALA A N 1
ATOM 2355 C CA . ALA A 1 308 ? -5.547 -13.880 12.964 1.00 70.00 308 ALA A CA 1
ATOM 2356 C C . ALA A 1 308 ? -6.070 -14.443 14.296 1.00 70.00 308 ALA A C 1
ATOM 2358 O O . ALA A 1 308 ? -5.810 -15.597 14.648 1.00 70.00 308 ALA A O 1
ATOM 2359 N N . ARG A 1 309 ? -6.869 -13.652 15.022 1.00 76.38 309 ARG A N 1
ATOM 2360 C CA . ARG A 1 309 ? -7.520 -14.079 16.263 1.00 76.38 309 ARG A CA 1
ATOM 2361 C C . ARG A 1 309 ? -8.554 -15.174 16.013 1.00 76.38 309 ARG A C 1
ATOM 2363 O O . ARG A 1 309 ? -8.620 -16.109 16.808 1.00 76.38 309 ARG A O 1
ATOM 2370 N N . LEU A 1 310 ? -9.313 -15.081 14.919 1.00 74.81 310 LEU A N 1
ATOM 2371 C CA . LEU A 1 310 ? -10.307 -16.074 14.507 1.00 74.81 310 LEU A CA 1
ATOM 2372 C C . LEU A 1 310 ? -9.656 -17.396 14.082 1.00 74.81 310 LEU A C 1
ATOM 2374 O O . LEU A 1 310 ? -10.115 -18.457 14.492 1.00 74.81 310 LEU A O 1
ATOM 2378 N N . THR A 1 311 ? -8.572 -17.344 13.304 1.00 66.25 311 THR A N 1
ATOM 2379 C CA . THR A 1 311 ? -7.892 -18.532 12.758 1.00 66.25 311 THR A CA 1
ATOM 2380 C C . THR A 1 311 ? -6.898 -19.175 13.725 1.00 66.25 311 THR A C 1
ATOM 2382 O O . THR A 1 311 ? -6.436 -20.286 13.479 1.00 66.25 311 THR A O 1
ATOM 2385 N N . GLY A 1 312 ? -6.578 -18.520 14.847 1.00 58.59 312 GLY A N 1
ATOM 2386 C CA . GLY A 1 312 ? -5.621 -19.034 15.829 1.00 58.59 312 GLY A CA 1
ATOM 2387 C C . GLY A 1 312 ? -4.166 -19.001 15.354 1.00 58.59 312 GLY A C 1
ATOM 2388 O O . GLY A 1 312 ? -3.340 -19.710 15.926 1.00 58.59 312 GLY A O 1
ATOM 2389 N N . GLY A 1 313 ? -3.850 -18.194 14.335 1.00 44.97 313 GLY A N 1
ATOM 2390 C CA . GLY A 1 313 ? -2.479 -17.964 13.887 1.00 44.97 313 GLY A CA 1
ATOM 2391 C C . GLY A 1 313 ? -1.665 -17.322 15.007 1.00 44.97 313 GLY A C 1
ATOM 2392 O O . GLY A 1 313 ? -1.822 -16.137 15.294 1.00 44.97 313 GLY A O 1
ATOM 2393 N N . GLY A 1 314 ? -0.845 -18.129 15.678 1.00 37.09 314 GLY A N 1
ATOM 2394 C CA . GLY A 1 314 ? 0.037 -17.688 16.748 1.00 37.09 314 GLY A CA 1
ATOM 2395 C C . GLY A 1 314 ? 1.066 -16.682 16.241 1.00 37.09 314 GLY A C 1
ATOM 2396 O O . GLY A 1 314 ? 1.812 -16.965 15.307 1.00 37.09 314 GLY A O 1
ATOM 2397 N N . GLY A 1 315 ? 1.101 -15.528 16.895 1.00 30.86 315 GLY A N 1
ATOM 2398 C CA . GLY A 1 315 ? 2.259 -14.650 16.952 1.00 30.86 315 GLY A CA 1
ATOM 2399 C C . GLY A 1 315 ? 2.547 -14.380 18.422 1.00 30.86 315 GLY A C 1
ATOM 2400 O O . GLY A 1 315 ? 1.810 -13.627 19.060 1.00 30.86 315 GLY A O 1
ATOM 2401 N N . GLU A 1 316 ? 3.551 -15.081 18.950 1.00 28.72 316 GLU A N 1
ATOM 2402 C CA . GLU A 1 316 ? 4.446 -14.524 19.972 1.00 28.72 316 GLU A CA 1
ATOM 2403 C C . GLU A 1 316 ? 5.265 -13.378 19.362 1.00 28.72 316 GLU A C 1
ATOM 2405 O O . GLU A 1 316 ? 5.560 -13.453 18.144 1.00 28.72 316 GLU A O 1
#

Foldseek 3Di:
DDDALLNDDLVVSLVCLQVQLLVCLLQPLLDQSDDVRSCPPPDLVSVLQNLLSNLLSVLSSCLLQQPELLVSVLSLLFSVLCVVLCRHHHPDDPLSSLLSCLLSVHPSNCPQCNDQPDDQRDDDPPDPPVSSNLSNLLSNLLPPPQVCNVVSVVVCCVVDNDDLSSQLSSLSSCLQEPLQPHDLVSLVVSLVSNVVSVHDPQSSVLSVVCSVVDPPVSLVSQQDARPPRNSHHHDDPDPDDDPDQQDADPVLVVLADPLLVLLLRCLSHSDHLVRSCVVVVHDSNVSSVSVSVSCVSQVHSTSVSSNCSRNVVDDD

Mean predicted aligned error: 11.01 Å

Radius of gyration: 20.52 Å; Cα contacts (8 Å, |Δi|>4): 381; chains: 1; bounding box: 51×47×53 Å

pLDDT: mean 77.82, std 14.15, range [28.72, 97.88]

Organism: NCBI:txid1804987

Secondary structure (DSSP, 8-state):
-PPPGGGS-HHHHHHHHHHHHHHHHHH-TTS-SS-GGGGTT--HHHHHHTHHHHHHHHHHHHHHTT--HHHHHHHHHHHHHHHHHT-S-----HHHHHHHHHHTT-TTSHHHH-STTT------GGG--HHHHHHHHHHHHHHS-HHHHHHHHHHHHHHSPPPHHHHHHHHHHHHHHHTTTS-HHHHHHHHHHHHHTT--HHHHHHHHHHHHH-TTHHHHHHHSPBTTBTT---------PPPP-PPPPHHHHTTS-HHHHHHHHHHHTT--HHHHHHHHTS-HHHHHHHHHHHHHHHT-SSHHHHHHHHHT----

Solvent-accessible surface area (backbone atoms only — not comparable to full-atom values): 17870 Å² total; per-residue (Å²): 135,87,80,50,45,59,80,42,58,67,71,58,37,46,54,46,51,48,55,52,22,48,51,33,34,48,68,42,55,80,52,75,52,75,52,70,78,54,53,52,83,48,49,72,74,60,52,51,30,40,40,54,40,54,49,54,47,46,53,50,31,36,55,55,25,11,52,52,65,67,63,49,47,56,55,50,52,42,52,50,49,39,62,76,54,65,56,59,76,37,86,74,49,70,65,45,55,30,19,58,29,33,54,69,71,36,87,76,16,43,84,84,52,44,64,89,83,76,61,79,76,81,75,58,85,90,72,70,53,67,62,44,51,50,40,39,51,48,15,47,64,68,66,38,55,67,93,50,36,68,64,49,51,53,56,44,43,70,76,54,71,62,57,65,52,53,43,16,40,50,38,42,24,49,47,23,52,34,57,79,76,41,56,69,72,57,44,53,55,49,49,52,53,21,53,75,43,62,33,57,64,64,63,52,50,52,53,52,52,27,70,72,64,32,86,70,74,21,53,62,63,46,64,47,80,38,80,99,35,84,62,45,36,40,34,60,100,63,91,69,79,73,82,71,70,69,68,74,44,69,80,58,51,74,74,40,53,73,68,41,44,54,50,50,51,43,52,59,63,70,46,49,53,62,55,48,10,63,76,70,75,44,52,45,71,56,40,38,53,41,52,54,51,49,30,64,73,70,72,33,84,43,60,67,49,40,49,34,62,44,68,62,62,84,76,132

InterPro domains:
  IPR000792 Transcription regulator LuxR, C-terminal [PF00196] (255-307)
  IPR000792 Transcription regulator LuxR, C-terminal [PR00038] (256-270)
  IPR000792 Transcription regulator LuxR, C-terminal [PR00038] (270-286)
  IPR000792 Transcription regulator LuxR, C-terminal [PR00038] (286-298)
  IPR000792 Transcription regulator LuxR, C-terminal [PS00622] (270-297)
  IPR000792 Transcription regulator LuxR, C-terminal [PS50043] (249-314)
  IPR000792 Transcription regulator LuxR, C-terminal [SM00421] (253-310)
  IPR000792 Transcription regulator LuxR, C-terminal [cd06170] (256-309)
  IPR016032 Signal transduction response regulator, C-terminal effector [SSF46894] (241-310)
  IPR036388 Winged helix-like DNA-binding domain superfamily [G3DSA:1.10.10.10] (247-314)

Sequence (316 aa):
MSISAAELPIIATTWILERVGLARVLAFPDEHVLPHEWMVGETAERRLQHAITDQALLALKHIVCGVDSEILRVELDDLWLQFEVGLPLGNVSRRLLEALDFVISGPRSEEIFGPAGISVPSFGRTFSDVCVEVVAILGRLLHVPARDLIPTLYSTADARPLAPGMWRTSMRCLLLRRASLLPAGVLRELVVLARTAGVEPEVVGRVEAYLECGPPAGAEMLAEPIPGHPAFRFCVDRITEHPGAPQLRSDIVELLSDREAHVTVLLADGANAVEVGSELGISVRTVQAHIRSIYRKLGVGSRLQLLARLTGGGGE